Protein AF-A0A948JIE2-F1 (afdb_monomer_lite)

Foldseek 3Di:
DPPPPQDDDDVVVVVVVVVCVVCPPNDPPDDDDQDDPVSVVVVLVVVVNVVVVVVVVVVVVVVVVVVVVVVVCVVVVVVVVVVVVVVVVVVVVCVVVVHQKDADPVGIDHDDDDDDDDFDADPVGHGDPDCVVVVVVCVVVVNCVPDDDPDDDDDDPVVCVVVVDDDPPDDDDDDDDDDDDDHPPPPPPPPPPPPD

Radius of gyration: 31.6 Å; chains: 1; bounding box: 64×58×74 Å

pLDDT: mean 77.63, std 15.12, range [34.75, 97.44]

Secondary structure (DSSP, 8-state):
----PPPPPPHHHHHHHHHHHHHGGGS--PPPP--SHHHHHHHHHHHHHHHHHHHHHHHHHHHHHHHHHHHHHHHHHHHHHHHHHHHHHHHHHHHHTT-SEEEETTEEEE--PPPP----B-TTSPBP--HHHHHHHHHHTT-GGG----------HHHHHHH--PPTT---PPPPPPP----TT-----------

Structure (mmCIF, N/CA/C/O backbone):
data_AF-A0A948JIE2-F1
#
_entry.id   AF-A0A948JIE2-F1
#
loop_
_atom_site.group_PDB
_atom_site.id
_atom_site.type_symbol
_atom_site.label_atom_id
_atom_site.label_alt_id
_atom_site.label_comp_id
_atom_site.label_asym_id
_atom_site.label_entity_id
_atom_site.label_seq_id
_atom_site.pdbx_PDB_ins_code
_atom_site.Cartn_x
_atom_site.Cartn_y
_atom_site.Cartn_z
_atom_site.occupancy
_atom_site.B_iso_or_equiv
_atom_site.auth_seq_id
_atom_site.auth_comp_id
_atom_site.auth_asym_id
_atom_site.auth_atom_id
_atom_site.pdbx_PDB_model_num
ATOM 1 N N . MET A 1 1 ? 20.122 21.194 -12.616 1.00 39.09 1 MET A N 1
ATOM 2 C CA . MET A 1 1 ? 19.257 20.260 -13.360 1.00 39.09 1 MET A CA 1
ATOM 3 C C . MET A 1 1 ? 19.530 20.513 -14.826 1.00 39.09 1 MET A C 1
ATOM 5 O O . MET A 1 1 ? 18.977 21.453 -15.381 1.00 39.09 1 MET A O 1
ATOM 9 N N . GLU A 1 2 ? 20.483 19.789 -15.407 1.00 36.31 2 GLU A N 1
ATOM 10 C CA . GLU A 1 2 ? 20.668 19.826 -16.857 1.00 36.31 2 GLU A CA 1
ATOM 11 C C . GLU A 1 2 ? 19.465 19.124 -17.480 1.00 36.31 2 GLU A C 1
ATOM 13 O O . GLU A 1 2 ? 19.150 17.990 -17.127 1.00 36.31 2 GLU A O 1
ATOM 18 N N . ALA A 1 3 ? 18.733 19.836 -18.335 1.00 42.88 3 ALA A N 1
ATOM 19 C CA . ALA A 1 3 ? 17.712 19.220 -19.158 1.00 42.88 3 ALA A CA 1
ATOM 20 C C . ALA A 1 3 ? 18.432 18.260 -20.107 1.00 42.88 3 ALA A C 1
ATOM 22 O O . ALA A 1 3 ? 19.116 18.711 -21.029 1.00 42.88 3 ALA A O 1
ATOM 23 N N . THR A 1 4 ? 18.327 16.957 -19.844 1.00 52.97 4 THR A N 1
ATOM 24 C CA . THR A 1 4 ? 18.806 15.910 -20.744 1.00 52.97 4 THR A CA 1
ATOM 25 C C . THR A 1 4 ? 18.175 16.180 -22.102 1.00 52.97 4 THR A C 1
ATOM 27 O O . THR A 1 4 ? 16.948 16.144 -22.241 1.00 52.97 4 THR A O 1
ATOM 30 N N . ARG A 1 5 ? 18.995 16.583 -23.078 1.00 51.12 5 ARG A N 1
ATOM 31 C CA . ARG A 1 5 ? 18.505 16.865 -24.427 1.00 51.12 5 ARG A CA 1
ATOM 32 C C . ARG A 1 5 ? 17.867 15.577 -24.959 1.00 51.12 5 ARG A C 1
ATOM 34 O O . ARG A 1 5 ? 18.432 14.510 -24.721 1.00 51.12 5 ARG A O 1
ATOM 41 N N . PRO A 1 6 ? 16.700 15.650 -25.618 1.00 58.78 6 PRO A N 1
ATOM 42 C CA . PRO A 1 6 ? 16.112 14.469 -26.232 1.00 58.78 6 PRO A CA 1
ATOM 43 C C . PRO A 1 6 ? 17.131 13.863 -27.200 1.00 58.78 6 PRO A C 1
ATOM 45 O O . PRO A 1 6 ? 17.729 14.593 -27.994 1.00 58.78 6 PRO A O 1
ATOM 48 N N . ILE A 1 7 ? 17.359 12.553 -27.082 1.00 64.31 7 ILE A N 1
ATOM 49 C CA . ILE A 1 7 ? 18.179 11.804 -28.034 1.00 64.31 7 ILE A CA 1
ATOM 50 C C . ILE A 1 7 ? 17.451 11.914 -29.383 1.00 64.31 7 ILE A C 1
ATOM 52 O O . ILE A 1 7 ? 16.269 11.560 -29.438 1.00 64.31 7 ILE A O 1
ATOM 56 N N . PRO A 1 8 ? 18.079 12.485 -30.426 1.00 60.59 8 PRO A N 1
ATOM 57 C CA . PRO A 1 8 ? 17.441 12.629 -31.727 1.00 60.59 8 PRO A CA 1
ATOM 58 C C . PRO A 1 8 ? 17.067 11.248 -32.276 1.00 60.59 8 PRO A C 1
ATOM 60 O O . PRO A 1 8 ? 17.831 10.294 -32.146 1.00 60.59 8 PRO A O 1
ATOM 63 N N . MET A 1 9 ? 15.868 11.143 -32.840 1.00 63.28 9 MET A N 1
ATOM 64 C CA . MET A 1 9 ? 15.333 9.896 -33.378 1.00 63.28 9 MET A CA 1
ATOM 65 C C . MET A 1 9 ? 15.892 9.662 -34.787 1.00 63.28 9 MET A C 1
ATOM 67 O O . MET A 1 9 ? 15.960 10.605 -35.579 1.00 63.28 9 MET A O 1
ATOM 71 N N . ASP A 1 10 ? 16.333 8.437 -35.095 1.00 72.00 10 ASP A N 1
ATOM 72 C CA . ASP A 1 10 ? 16.665 8.071 -36.477 1.00 72.00 10 ASP A CA 1
ATOM 73 C C . ASP A 1 10 ? 15.342 8.036 -37.270 1.00 72.00 10 ASP A C 1
ATOM 75 O O . ASP A 1 10 ? 14.374 7.441 -36.794 1.00 72.00 10 ASP A O 1
ATOM 79 N N . PRO A 1 11 ? 15.252 8.649 -38.461 1.00 69.06 11 PRO A N 1
ATOM 80 C CA . PRO A 1 11 ? 14.044 8.607 -39.289 1.00 69.06 11 PRO A CA 1
ATOM 81 C C . PRO A 1 11 ? 13.546 7.183 -39.601 1.00 69.06 11 PRO A C 1
ATOM 83 O O . PRO A 1 11 ? 12.356 6.992 -39.829 1.00 69.06 11 PRO A O 1
ATOM 86 N N . ARG A 1 12 ? 14.415 6.162 -39.570 1.00 65.75 12 ARG A N 1
ATOM 87 C CA . ARG A 1 12 ? 13.984 4.756 -39.712 1.00 65.75 12 ARG A CA 1
ATOM 88 C C . ARG A 1 12 ? 13.234 4.246 -38.485 1.00 65.75 12 ARG A C 1
ATOM 90 O O . ARG A 1 12 ? 12.325 3.433 -38.615 1.00 65.75 12 ARG A O 1
ATOM 97 N N . ASP A 1 13 ? 13.605 4.732 -37.304 1.00 68.19 13 ASP A N 1
ATOM 98 C CA . ASP A 1 13 ? 12.900 4.415 -36.068 1.00 68.19 13 ASP A CA 1
ATOM 99 C C . ASP A 1 13 ? 11.533 5.112 -36.017 1.00 68.19 13 ASP A C 1
ATOM 101 O O . ASP A 1 13 ? 10.619 4.595 -35.382 1.00 68.19 13 ASP A O 1
ATOM 105 N N . GLU A 1 14 ? 11.372 6.275 -36.666 1.00 71.31 14 GLU A N 1
ATOM 106 C CA . GLU A 1 14 ? 10.080 6.976 -36.766 1.00 71.31 14 GLU A CA 1
ATOM 107 C C . GLU A 1 14 ? 9.068 6.154 -37.573 1.00 71.31 14 GLU A C 1
ATOM 109 O O . GLU A 1 14 ? 7.964 5.904 -37.091 1.00 71.31 14 GLU A O 1
ATOM 114 N N . GLU A 1 15 ? 9.469 5.646 -38.744 1.00 71.69 15 GLU A N 1
ATOM 115 C CA . GLU A 1 15 ? 8.626 4.767 -39.570 1.00 71.69 15 GLU A CA 1
ATOM 116 C C . GLU A 1 15 ? 8.268 3.457 -38.841 1.00 71.69 15 GLU A C 1
ATOM 118 O O . GLU A 1 15 ? 7.135 2.976 -38.923 1.00 71.69 15 GLU A O 1
ATOM 123 N N . LEU A 1 16 ? 9.215 2.889 -38.085 1.00 71.81 16 LEU A N 1
ATOM 124 C CA . LEU A 1 16 ? 8.975 1.712 -37.247 1.00 71.81 16 LEU A CA 1
ATOM 125 C C . LEU A 1 16 ? 8.015 2.017 -36.094 1.00 71.81 16 LEU A C 1
ATOM 127 O O . LEU A 1 16 ? 7.109 1.226 -35.843 1.00 71.81 16 LEU A O 1
ATOM 131 N N . ASN A 1 17 ? 8.166 3.154 -35.412 1.00 73.75 17 ASN A N 1
ATOM 132 C CA . ASN A 1 17 ? 7.259 3.553 -34.338 1.00 73.75 17 ASN A CA 1
ATOM 133 C C . ASN A 1 17 ? 5.824 3.721 -34.841 1.00 73.75 17 ASN A C 1
ATOM 135 O O . ASN A 1 17 ? 4.910 3.214 -34.198 1.00 73.75 17 ASN A O 1
ATOM 139 N N . GLU A 1 18 ? 5.617 4.365 -35.991 1.00 74.06 18 GLU A N 1
ATOM 140 C CA . GLU A 1 18 ? 4.285 4.483 -36.597 1.00 74.06 18 GLU A CA 1
ATOM 141 C C . GLU A 1 18 ? 3.686 3.103 -36.915 1.00 74.06 18 GLU A C 1
ATOM 143 O O . GLU A 1 18 ? 2.503 2.860 -36.661 1.00 74.06 18 GLU A O 1
ATOM 148 N N . LEU A 1 19 ? 4.511 2.165 -37.393 1.00 70.50 19 LEU A N 1
ATOM 149 C CA . LEU A 1 19 ? 4.099 0.782 -37.636 1.00 70.50 19 LEU A CA 1
ATOM 150 C C . LEU A 1 19 ? 3.690 0.065 -36.335 1.00 70.50 19 LEU A C 1
ATOM 152 O O . LEU A 1 19 ? 2.651 -0.598 -36.302 1.00 70.50 19 LEU A O 1
ATOM 156 N N . PHE A 1 20 ? 4.477 0.208 -35.263 1.00 75.50 20 PHE A N 1
ATOM 157 C CA . PHE A 1 20 ? 4.180 -0.372 -33.948 1.00 75.50 20 PHE A CA 1
ATOM 158 C C . PHE A 1 20 ? 2.941 0.256 -33.298 1.00 75.50 20 PHE A C 1
ATOM 160 O O . PHE A 1 20 ? 2.134 -0.458 -32.704 1.00 75.50 20 PHE A O 1
ATOM 167 N N . GLU A 1 21 ? 2.733 1.564 -33.450 1.00 75.56 21 GLU A N 1
ATOM 168 C CA . GLU A 1 21 ? 1.525 2.246 -32.976 1.00 75.56 21 GLU A CA 1
ATOM 169 C C . GLU A 1 21 ? 0.273 1.800 -33.743 1.00 75.56 21 GLU A C 1
ATOM 171 O O . GLU A 1 21 ? -0.788 1.613 -33.141 1.00 75.56 21 GLU A O 1
ATOM 176 N N . GLN A 1 22 ? 0.382 1.599 -35.060 1.00 74.19 22 GLN A N 1
ATOM 177 C CA . GLN A 1 22 ? -0.745 1.208 -35.905 1.00 74.19 22 GLN A CA 1
ATOM 178 C C . GLN A 1 22 ? -1.126 -0.271 -35.749 1.00 74.19 22 GLN A C 1
ATOM 180 O O . GLN A 1 22 ? -2.307 -0.610 -35.858 1.00 74.19 22 GLN A O 1
ATOM 185 N N . ALA A 1 23 ? -0.151 -1.147 -35.499 1.00 70.62 23 ALA A N 1
ATOM 186 C CA . ALA A 1 23 ? -0.365 -2.587 -35.372 1.00 70.62 23 ALA A CA 1
ATOM 187 C C . ALA A 1 23 ? -0.562 -3.073 -33.921 1.00 70.62 23 ALA A C 1
ATOM 189 O O . ALA A 1 23 ? -1.073 -4.175 -33.710 1.00 70.62 23 ALA A O 1
ATOM 190 N N . GLY A 1 24 ? -0.196 -2.271 -32.916 1.00 70.56 24 GLY A N 1
ATOM 191 C CA . GLY A 1 24 ? -0.337 -2.633 -31.504 1.00 70.56 24 GLY A CA 1
ATOM 192 C C . GLY A 1 24 ? 0.413 -3.924 -31.146 1.00 70.56 24 GLY A C 1
ATOM 193 O O . GLY A 1 24 ? 1.574 -4.099 -31.509 1.00 70.56 24 GLY A O 1
ATOM 194 N N . ASP A 1 25 ? -0.263 -4.845 -30.450 1.00 69.56 25 ASP A N 1
ATOM 195 C CA . ASP A 1 25 ? 0.318 -6.114 -29.973 1.00 69.56 25 ASP A CA 1
ATOM 196 C C . ASP A 1 25 ? 0.432 -7.204 -31.066 1.00 69.56 25 ASP A C 1
ATOM 198 O O . ASP A 1 25 ? 0.911 -8.305 -30.793 1.00 69.56 25 ASP A O 1
ATOM 202 N N . GLU A 1 26 ? -0.032 -6.948 -32.296 1.00 67.88 26 GLU A N 1
ATOM 203 C CA . GLU A 1 26 ? -0.144 -7.976 -33.346 1.00 67.88 26 GLU A CA 1
ATOM 204 C C . GLU A 1 26 ? 1.122 -8.147 -34.202 1.00 67.88 26 GLU A C 1
ATOM 206 O O . GLU A 1 26 ? 1.181 -9.055 -35.037 1.00 67.88 26 GLU A O 1
ATOM 211 N N . LEU A 1 27 ? 2.157 -7.322 -34.003 1.00 62.97 27 LEU A N 1
ATOM 212 C CA . LEU A 1 27 ? 3.414 -7.483 -34.733 1.00 62.97 27 LEU A CA 1
ATOM 213 C C . LEU A 1 27 ? 4.202 -8.689 -34.203 1.00 62.97 27 LEU A C 1
ATOM 215 O O . LEU A 1 27 ? 4.550 -8.733 -33.019 1.00 62.97 27 LEU A O 1
ATOM 219 N N . PRO A 1 28 ? 4.551 -9.665 -35.060 1.00 59.09 28 PRO A N 1
ATOM 220 C CA . PRO A 1 28 ? 5.485 -10.702 -34.667 1.00 59.09 28 PRO A CA 1
ATOM 221 C C . PRO A 1 28 ? 6.846 -10.057 -34.391 1.00 59.09 28 PRO A C 1
ATOM 223 O O . PRO A 1 28 ? 7.427 -9.418 -35.268 1.00 59.09 28 PRO A O 1
ATOM 226 N N . ILE A 1 29 ? 7.370 -10.258 -33.178 1.00 64.75 29 ILE A N 1
ATOM 227 C CA . ILE A 1 29 ? 8.749 -9.907 -32.817 1.00 64.75 29 ILE A CA 1
ATOM 228 C C . ILE A 1 29 ? 9.666 -10.906 -33.532 1.00 64.75 29 ILE A C 1
ATOM 230 O O . ILE A 1 29 ? 10.114 -11.897 -32.955 1.00 64.75 29 ILE A O 1
ATOM 234 N N . SER A 1 30 ? 9.863 -10.703 -34.831 1.00 72.94 30 SER A N 1
ATOM 235 C CA . SER A 1 30 ? 10.877 -11.422 -35.588 1.00 72.94 30 SER A CA 1
ATOM 236 C C . SER A 1 30 ? 12.199 -10.685 -35.414 1.00 72.94 30 SER A C 1
ATOM 238 O O . SER A 1 30 ? 12.223 -9.468 -35.612 1.00 72.94 30 SER A O 1
ATOM 240 N N . PRO A 1 31 ? 13.295 -11.375 -35.059 1.00 75.31 31 PRO A N 1
ATOM 241 C CA . PRO A 1 31 ? 14.608 -10.754 -35.090 1.00 75.31 31 PRO A CA 1
ATOM 242 C C . PRO A 1 31 ? 14.888 -10.237 -36.505 1.00 75.31 31 PRO A C 1
ATOM 244 O O . PRO A 1 31 ? 14.545 -10.896 -37.492 1.00 75.31 31 PRO A O 1
ATOM 247 N N . VAL A 1 32 ? 15.467 -9.042 -36.575 1.00 78.38 32 VAL A N 1
ATOM 248 C CA . VAL A 1 32 ? 16.035 -8.480 -37.800 1.00 78.38 32 VAL A CA 1
ATOM 249 C C . VAL A 1 32 ? 17.490 -8.934 -37.864 1.00 78.38 32 VAL A C 1
ATOM 251 O O . VAL A 1 32 ? 18.158 -9.005 -36.828 1.00 78.38 32 VAL A O 1
ATOM 254 N N . ASP A 1 33 ? 17.953 -9.294 -39.057 1.00 83.50 33 ASP A N 1
ATOM 255 C CA . ASP A 1 33 ? 19.360 -9.618 -39.272 1.00 83.50 33 ASP A CA 1
ATOM 256 C C . ASP A 1 33 ? 20.195 -8.345 -39.080 1.00 83.50 33 ASP A C 1
ATOM 258 O O . ASP A 1 33 ? 19.916 -7.321 -39.698 1.00 83.50 33 ASP A O 1
ATOM 262 N N . VAL A 1 34 ? 21.186 -8.415 -38.188 1.00 85.75 34 VAL A N 1
ATOM 263 C CA . VAL A 1 34 ? 22.131 -7.325 -37.918 1.00 85.75 34 VAL A CA 1
ATOM 264 C C . VAL A 1 34 ? 23.418 -7.643 -38.667 1.00 85.75 34 VAL A C 1
ATOM 266 O O . VAL A 1 34 ? 24.144 -8.571 -38.295 1.00 85.75 34 VAL A O 1
ATOM 269 N N . ASP A 1 35 ? 23.668 -6.909 -39.748 1.00 86.25 35 ASP A N 1
ATOM 270 C CA . ASP A 1 35 ? 24.690 -7.269 -40.740 1.00 86.25 35 ASP A CA 1
ATOM 271 C C . ASP A 1 35 ? 26.105 -6.789 -40.368 1.00 86.25 35 ASP A C 1
ATOM 273 O O . ASP A 1 35 ? 27.097 -7.404 -40.777 1.00 86.25 35 ASP A O 1
ATOM 277 N N . ASP A 1 36 ? 26.227 -5.701 -39.597 1.00 89.81 36 ASP A N 1
ATOM 278 C CA . ASP A 1 36 ? 27.513 -5.115 -39.213 1.00 89.81 36 ASP A CA 1
ATOM 279 C C . ASP A 1 36 ? 27.513 -4.443 -37.822 1.00 89.81 36 ASP A C 1
ATOM 281 O O . ASP A 1 36 ? 26.500 -4.354 -37.128 1.00 89.81 36 ASP A O 1
ATOM 285 N N . GLU A 1 37 ? 28.700 -4.011 -37.380 1.00 89.56 37 GLU A N 1
ATOM 286 C CA . GLU A 1 37 ? 28.906 -3.371 -36.072 1.00 89.56 37 GLU A CA 1
ATOM 287 C C . GLU A 1 37 ? 28.181 -2.021 -35.961 1.00 89.56 37 GLU A C 1
ATOM 289 O O . GLU A 1 37 ? 27.691 -1.681 -34.888 1.00 89.56 37 GLU A O 1
ATOM 294 N N . VAL A 1 38 ? 28.041 -1.283 -37.067 1.00 87.81 38 VAL A N 1
ATOM 295 C CA . VAL A 1 38 ? 27.344 0.013 -37.088 1.00 87.81 38 VAL A CA 1
ATOM 296 C C . VAL A 1 38 ? 25.843 -0.189 -36.894 1.00 87.81 38 VAL A C 1
ATOM 298 O O . VAL A 1 38 ? 25.190 0.589 -36.200 1.00 87.81 38 VAL A O 1
ATOM 301 N N . ASP A 1 39 ? 25.284 -1.236 -37.492 1.00 84.00 39 ASP A N 1
ATOM 302 C CA . ASP A 1 39 ? 23.889 -1.621 -37.321 1.00 84.00 39 ASP A CA 1
ATOM 303 C C . ASP A 1 39 ? 23.617 -2.113 -35.889 1.00 84.00 39 ASP A C 1
ATOM 305 O O . ASP A 1 39 ? 22.640 -1.711 -35.252 1.00 84.00 39 ASP A O 1
ATOM 309 N N . ALA A 1 40 ? 24.550 -2.876 -35.311 1.00 87.00 40 ALA A N 1
ATOM 310 C CA . ALA A 1 40 ? 24.486 -3.278 -33.907 1.00 87.00 40 ALA A CA 1
ATOM 311 C C . ALA A 1 40 ? 24.524 -2.075 -32.942 1.00 87.00 40 ALA A C 1
ATOM 313 O O . ALA A 1 40 ? 23.745 -2.030 -31.986 1.00 87.00 40 ALA A O 1
ATOM 314 N N . GLU A 1 41 ? 25.387 -1.083 -33.190 1.00 86.12 41 GLU A N 1
ATOM 315 C CA . GLU A 1 41 ? 25.445 0.159 -32.405 1.00 86.12 41 GLU A CA 1
ATOM 316 C C . GLU A 1 41 ? 24.124 0.936 -32.471 1.00 86.12 41 GLU A C 1
ATOM 318 O O . GLU A 1 41 ? 23.615 1.377 -31.440 1.00 86.12 41 GLU A O 1
ATOM 323 N N . ARG A 1 42 ? 23.496 1.028 -33.648 1.00 83.56 42 ARG A N 1
ATOM 324 C CA . ARG A 1 42 ? 22.179 1.675 -33.800 1.00 83.56 42 ARG A CA 1
ATOM 325 C C . ARG A 1 42 ? 21.090 0.971 -33.001 1.00 83.56 42 ARG A C 1
ATOM 327 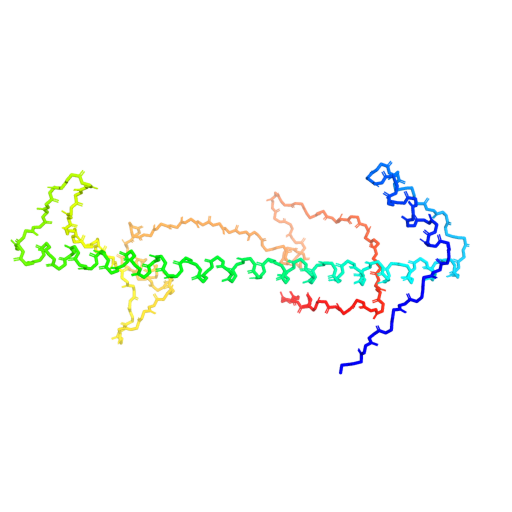O O . ARG A 1 42 ? 20.277 1.630 -32.353 1.00 83.56 42 ARG A O 1
ATOM 334 N N . HIS A 1 43 ? 21.076 -0.361 -33.004 1.00 85.88 43 HIS A N 1
ATOM 335 C CA . HIS A 1 43 ? 20.144 -1.121 -32.173 1.00 85.88 43 HIS A CA 1
ATOM 336 C C . HIS A 1 43 ? 20.367 -0.860 -30.677 1.00 85.88 43 HIS A C 1
ATOM 338 O O . HIS A 1 43 ? 19.395 -0.735 -29.932 1.00 85.88 43 HIS A O 1
ATOM 344 N N . MET A 1 44 ? 21.620 -0.712 -30.239 1.00 87.69 44 MET A N 1
ATOM 345 C CA . MET A 1 44 ? 21.951 -0.343 -28.859 1.00 87.69 44 MET A CA 1
ATOM 346 C C . MET A 1 44 ? 21.467 1.072 -28.499 1.00 87.69 44 MET A C 1
ATOM 348 O O . MET A 1 44 ? 20.868 1.251 -27.438 1.00 87.69 44 MET A O 1
ATOM 352 N N . GLU A 1 45 ? 21.643 2.058 -29.384 1.00 85.12 45 GLU A N 1
ATOM 353 C CA . GLU A 1 45 ? 21.130 3.426 -29.192 1.00 85.12 45 GLU A CA 1
ATOM 354 C C . GLU A 1 45 ? 19.593 3.459 -29.136 1.00 85.12 45 GLU A C 1
ATOM 356 O O . GLU A 1 45 ? 18.995 4.136 -28.291 1.00 85.12 45 GLU A O 1
ATOM 361 N N . SER A 1 46 ? 18.935 2.688 -30.007 1.00 85.62 46 SER A N 1
ATOM 362 C CA . SER A 1 46 ? 17.475 2.567 -30.034 1.00 85.62 46 SER A CA 1
ATOM 363 C C . SER A 1 46 ? 16.942 1.917 -28.749 1.00 85.62 46 SER A C 1
ATOM 365 O O . SER A 1 46 ? 15.984 2.421 -28.155 1.00 85.62 46 SER A O 1
ATOM 367 N N . LEU A 1 47 ? 17.612 0.874 -28.237 1.00 88.06 47 LEU A N 1
ATOM 368 C CA . LEU A 1 47 ? 17.298 0.272 -26.935 1.00 88.06 47 LEU A CA 1
ATOM 369 C C . LEU A 1 47 ? 17.450 1.270 -25.779 1.00 88.06 47 LEU A C 1
ATOM 371 O O . LEU A 1 47 ? 16.551 1.369 -24.945 1.00 88.06 47 LEU A O 1
ATOM 375 N N . GLU A 1 48 ? 18.536 2.046 -25.739 1.00 86.62 48 GLU A N 1
ATOM 376 C CA . GLU A 1 48 ? 18.753 3.061 -24.699 1.00 86.62 48 GLU A CA 1
ATOM 377 C C . GLU A 1 48 ? 17.650 4.129 -24.699 1.00 86.62 48 GLU A C 1
ATOM 379 O O . GLU A 1 48 ? 17.124 4.501 -23.642 1.00 86.62 48 GLU A O 1
ATOM 384 N N . ARG A 1 49 ? 17.230 4.583 -25.884 1.00 85.12 49 ARG A N 1
ATOM 385 C CA . ARG A 1 49 ? 16.120 5.531 -26.031 1.00 85.12 49 ARG A CA 1
ATOM 386 C C . ARG A 1 49 ? 14.795 4.937 -25.544 1.00 85.12 49 ARG A C 1
ATOM 388 O O . ARG A 1 49 ? 14.091 5.591 -24.771 1.00 85.12 49 ARG A O 1
ATOM 395 N N . LEU A 1 50 ? 14.470 3.707 -25.947 1.00 87.00 50 LEU A N 1
ATOM 396 C CA . LEU A 1 50 ? 13.245 3.020 -25.524 1.00 87.00 50 LEU A CA 1
ATOM 397 C C . LEU A 1 50 ? 13.218 2.791 -24.007 1.00 87.00 50 LEU A C 1
ATOM 399 O O . LEU A 1 50 ? 12.195 3.038 -23.366 1.00 87.00 50 LEU A O 1
ATOM 403 N N . GLU A 1 51 ? 14.337 2.390 -23.399 1.00 88.25 51 GLU A N 1
ATOM 404 C CA . GLU A 1 51 ? 14.442 2.272 -21.941 1.00 88.25 51 GLU A CA 1
ATOM 405 C C . GLU A 1 51 ? 14.234 3.613 -21.233 1.00 88.25 51 GLU A C 1
ATOM 407 O O . GLU A 1 51 ? 13.545 3.688 -20.208 1.00 88.25 51 GLU A O 1
ATOM 412 N N . HIS A 1 52 ? 14.806 4.688 -21.772 1.00 86.06 52 HIS A N 1
ATOM 413 C CA . HIS A 1 52 ? 14.629 6.029 -21.234 1.00 86.06 52 HIS A CA 1
ATOM 414 C C . HIS A 1 52 ? 13.164 6.491 -21.302 1.00 86.06 52 HIS A C 1
ATOM 416 O O . HIS A 1 52 ? 12.641 7.037 -20.322 1.00 86.06 52 HIS A O 1
ATOM 422 N N . ASP A 1 53 ? 12.465 6.233 -22.405 1.00 84.94 53 ASP A N 1
ATOM 423 C CA . ASP A 1 53 ? 11.056 6.600 -22.543 1.00 84.94 53 ASP A CA 1
ATOM 424 C C . ASP A 1 53 ? 10.134 5.716 -21.689 1.00 84.94 53 ASP A C 1
ATOM 426 O O . ASP A 1 53 ? 9.226 6.233 -21.025 1.00 84.94 53 ASP A O 1
ATOM 430 N N . LEU A 1 54 ? 10.435 4.419 -21.554 1.00 87.38 54 LEU A N 1
ATOM 431 C CA . LEU A 1 54 ? 9.783 3.549 -20.571 1.00 87.38 54 LEU A CA 1
ATOM 432 C C . LEU A 1 54 ? 9.973 4.070 -19.142 1.00 87.38 54 LEU A C 1
ATOM 434 O O . LEU A 1 54 ? 9.026 4.064 -18.351 1.00 87.38 54 LEU A O 1
ATOM 438 N N . ARG A 1 55 ? 11.167 4.563 -18.796 1.00 87.25 55 ARG A N 1
ATOM 439 C CA . ARG A 1 55 ? 11.443 5.154 -17.478 1.00 87.25 55 ARG A CA 1
ATOM 440 C C . ARG A 1 55 ? 10.610 6.411 -17.239 1.00 87.25 55 ARG A C 1
ATOM 442 O O . ARG A 1 55 ? 10.012 6.547 -16.173 1.00 87.25 55 ARG A O 1
ATOM 449 N N . LYS A 1 56 ? 10.496 7.306 -18.227 1.00 87.19 56 LYS A N 1
ATOM 450 C CA . LYS A 1 56 ? 9.597 8.473 -18.140 1.00 87.19 56 LYS A CA 1
ATOM 451 C C . LYS A 1 56 ? 8.148 8.054 -17.917 1.00 87.19 56 LYS A C 1
ATOM 453 O O . LYS A 1 56 ? 7.475 8.640 -17.067 1.00 87.19 56 LYS A O 1
ATOM 458 N N . LEU A 1 57 ? 7.675 7.040 -18.644 1.00 88.88 57 LEU A N 1
ATOM 459 C CA . LEU A 1 57 ? 6.310 6.539 -18.510 1.00 88.88 57 LEU A CA 1
ATOM 460 C C . LEU A 1 57 ? 6.063 5.941 -17.116 1.00 88.88 57 LEU A C 1
ATOM 462 O O . LEU A 1 57 ? 5.041 6.240 -16.493 1.00 88.88 57 LEU A O 1
ATOM 466 N N . ARG A 1 58 ? 7.017 5.161 -16.589 1.00 91.31 58 ARG A N 1
ATOM 467 C CA . ARG A 1 58 ? 6.983 4.630 -15.213 1.00 91.31 58 ARG A CA 1
ATOM 468 C C . ARG A 1 58 ? 6.918 5.758 -14.182 1.00 91.31 58 ARG A C 1
ATOM 470 O O . ARG A 1 58 ? 5.996 5.770 -13.370 1.00 91.31 58 ARG A O 1
ATOM 477 N N . ASN A 1 59 ? 7.791 6.758 -14.288 1.00 89.69 59 ASN A N 1
ATOM 478 C CA . ASN A 1 59 ? 7.803 7.916 -13.387 1.00 89.69 59 ASN A CA 1
ATOM 479 C C . ASN A 1 59 ? 6.481 8.702 -13.435 1.00 89.69 59 ASN A C 1
ATOM 481 O O . ASN A 1 59 ? 5.952 9.119 -12.403 1.00 89.69 59 ASN A O 1
ATOM 485 N N . HIS A 1 60 ? 5.914 8.892 -14.630 1.00 91.19 60 HIS A N 1
ATOM 486 C CA . HIS A 1 60 ? 4.619 9.552 -14.789 1.00 91.19 60 HIS A CA 1
ATOM 487 C C . HIS A 1 60 ? 3.488 8.752 -14.130 1.00 91.19 60 HIS A C 1
ATOM 489 O O . HIS A 1 60 ? 2.668 9.313 -13.398 1.00 91.19 60 HIS A O 1
ATOM 495 N N . ARG A 1 61 ? 3.463 7.431 -14.344 1.00 89.88 61 ARG A N 1
ATOM 496 C CA . ARG A 1 61 ? 2.501 6.523 -13.711 1.00 89.88 61 ARG A CA 1
ATOM 497 C C . ARG A 1 61 ? 2.600 6.581 -12.188 1.00 89.88 61 ARG A C 1
ATOM 499 O O . ARG A 1 61 ? 1.573 6.706 -11.524 1.00 89.88 61 ARG A O 1
ATOM 506 N N . GLU A 1 62 ? 3.805 6.515 -11.634 1.00 93.94 62 GLU A N 1
ATOM 507 C CA . GLU A 1 62 ? 4.032 6.605 -10.189 1.00 93.94 62 GLU A CA 1
ATOM 508 C C . GLU A 1 62 ? 3.541 7.935 -9.614 1.00 93.94 62 GLU A C 1
ATOM 510 O O . GLU A 1 62 ? 2.852 7.951 -8.592 1.00 93.94 62 GLU A O 1
ATOM 515 N N . ALA A 1 63 ? 3.803 9.049 -10.303 1.00 92.38 63 ALA A N 1
ATOM 516 C CA . ALA A 1 63 ? 3.296 10.358 -9.902 1.00 92.38 63 ALA A CA 1
ATOM 517 C C . ALA A 1 63 ? 1.756 10.411 -9.892 1.00 92.38 63 ALA A C 1
ATOM 519 O O . ALA A 1 63 ? 1.163 10.990 -8.977 1.00 92.38 63 ALA A O 1
ATOM 520 N N . MET A 1 64 ? 1.095 9.783 -10.870 1.00 93.62 64 MET A N 1
ATOM 521 C CA . MET A 1 64 ? -0.369 9.698 -10.922 1.00 93.62 64 MET A CA 1
ATOM 522 C C . MET A 1 64 ? -0.944 8.822 -9.807 1.00 93.62 64 MET A C 1
ATOM 524 O O . MET A 1 64 ? -1.920 9.221 -9.168 1.00 93.62 64 MET A O 1
ATOM 528 N N . ILE A 1 65 ? -0.322 7.673 -9.524 1.00 94.88 65 ILE A N 1
ATOM 529 C CA . ILE A 1 65 ? -0.701 6.810 -8.395 1.00 94.88 65 ILE A CA 1
ATOM 530 C C . ILE A 1 65 ? -0.583 7.592 -7.090 1.00 94.88 65 ILE A C 1
ATOM 532 O O . ILE A 1 65 ? -1.541 7.648 -6.324 1.00 94.88 65 ILE A O 1
ATOM 536 N N . ARG A 1 66 ? 0.554 8.258 -6.864 1.00 93.75 66 ARG A N 1
ATOM 537 C CA . ARG A 1 66 ? 0.776 9.070 -5.666 1.00 93.75 66 ARG A CA 1
ATOM 538 C C . ARG A 1 66 ? -0.296 10.143 -5.509 1.00 93.75 66 ARG A C 1
ATOM 540 O O . ARG A 1 66 ? -0.884 10.262 -4.443 1.00 93.75 66 ARG A O 1
ATOM 547 N N . ARG A 1 67 ? -0.620 10.864 -6.584 1.00 94.00 67 ARG A N 1
ATOM 548 C CA . ARG A 1 67 ? -1.675 11.886 -6.570 1.00 94.00 67 ARG A CA 1
ATOM 549 C C . ARG A 1 67 ? -3.046 11.311 -6.209 1.00 94.00 67 ARG A C 1
ATOM 551 O O . ARG A 1 67 ? -3.792 11.944 -5.463 1.00 94.00 67 ARG A O 1
ATOM 558 N N . ALA A 1 68 ? -3.388 10.141 -6.747 1.00 93.56 68 ALA A N 1
ATOM 559 C CA . ALA A 1 68 ? -4.645 9.466 -6.440 1.00 93.56 68 ALA A CA 1
ATOM 560 C C . ALA A 1 68 ? -4.700 9.024 -4.969 1.00 93.56 68 ALA A C 1
ATOM 562 O O . ALA A 1 68 ? -5.710 9.252 -4.300 1.00 93.56 68 ALA A O 1
ATOM 563 N N . THR A 1 69 ? -3.603 8.464 -4.453 1.00 96.06 69 THR A N 1
ATOM 564 C CA . THR A 1 69 ? -3.458 8.085 -3.042 1.00 96.06 69 THR A CA 1
ATOM 565 C C . THR A 1 69 ? -3.580 9.299 -2.123 1.00 96.06 69 THR A C 1
ATOM 567 O O . THR A 1 69 ? -4.412 9.285 -1.220 1.00 96.06 69 THR A O 1
ATOM 570 N N . ASP A 1 70 ? -2.855 10.386 -2.400 1.00 95.62 70 ASP A N 1
ATOM 571 C CA . ASP A 1 70 ? -2.890 11.619 -1.599 1.00 95.62 70 ASP A CA 1
ATOM 572 C C . ASP A 1 70 ? -4.306 12.222 -1.550 1.00 95.62 70 ASP A C 1
ATOM 574 O O . ASP A 1 70 ? -4.785 12.680 -0.504 1.00 95.62 70 ASP A O 1
ATOM 578 N N . TRP A 1 71 ? -5.011 12.212 -2.688 1.00 95.00 71 TRP A N 1
ATOM 579 C CA . TRP A 1 71 ? -6.399 12.661 -2.757 1.00 95.00 71 TRP A CA 1
ATOM 580 C C . TRP A 1 71 ? -7.314 11.780 -1.901 1.00 95.00 71 TRP A C 1
ATOM 582 O O . TRP A 1 71 ? -8.087 12.308 -1.094 1.00 95.00 71 TRP A O 1
ATOM 592 N N . TYR A 1 72 ? -7.199 10.456 -2.028 1.00 95.31 72 TYR A N 1
ATOM 593 C CA . TYR A 1 72 ? -7.974 9.503 -1.237 1.00 95.31 72 TYR A CA 1
ATOM 594 C C . TYR A 1 72 ? -7.730 9.684 0.265 1.00 95.31 72 TYR A C 1
ATOM 596 O O . TYR A 1 72 ? -8.692 9.820 1.019 1.00 95.31 72 TYR A O 1
ATOM 604 N N . GLU A 1 73 ? -6.469 9.759 0.695 1.00 95.56 73 GLU A N 1
ATOM 605 C CA . GLU A 1 73 ? -6.084 9.955 2.097 1.00 95.56 73 GLU A CA 1
ATOM 606 C C . GLU A 1 73 ? -6.623 11.269 2.669 1.00 95.56 73 GLU A C 1
ATOM 608 O O . GLU A 1 73 ? -7.113 11.323 3.799 1.00 95.56 73 GLU A O 1
ATOM 613 N N . THR A 1 74 ? -6.594 12.345 1.881 1.00 94.12 74 THR A N 1
ATOM 614 C CA . THR A 1 74 ? -7.116 13.646 2.314 1.00 94.12 74 THR A CA 1
ATOM 615 C C . THR A 1 74 ? -8.627 13.593 2.559 1.00 94.12 74 THR A C 1
ATOM 617 O O . THR A 1 74 ? -9.123 14.108 3.571 1.00 94.12 74 THR A O 1
ATOM 620 N N . GLN A 1 75 ? -9.373 12.953 1.654 1.00 92.31 75 GLN A N 1
ATOM 621 C CA . GLN A 1 75 ? -10.822 12.804 1.796 1.00 92.31 75 GLN A CA 1
ATOM 622 C C . GLN A 1 75 ? -11.178 11.837 2.932 1.00 92.31 75 GLN A C 1
ATOM 624 O O . GLN A 1 75 ? -12.029 12.152 3.774 1.00 92.31 75 GLN A O 1
ATOM 629 N N . SER A 1 76 ? -10.498 10.690 3.006 1.00 95.44 76 SER A N 1
ATOM 630 C CA . SER A 1 76 ? -10.755 9.660 4.013 1.00 95.44 76 SER A CA 1
ATOM 631 C C . SER A 1 76 ? -10.454 10.172 5.420 1.00 95.44 76 SER A C 1
ATOM 633 O O . SER A 1 76 ? -11.295 10.017 6.303 1.00 95.44 76 SER A O 1
ATOM 635 N N . ARG A 1 77 ? -9.359 10.915 5.623 1.00 95.00 77 ARG A N 1
ATOM 636 C CA . ARG A 1 77 ? -8.991 11.499 6.923 1.00 95.00 77 ARG A CA 1
ATOM 637 C C . ARG A 1 77 ? -10.096 12.372 7.512 1.00 95.00 77 ARG A C 1
ATOM 639 O O . ARG A 1 77 ? -10.356 12.329 8.716 1.00 95.00 77 ARG A O 1
ATOM 646 N N . THR A 1 78 ? -10.765 13.176 6.687 1.00 92.88 78 THR A N 1
ATOM 647 C CA . THR A 1 78 ? -11.873 14.024 7.154 1.00 92.88 78 THR A CA 1
ATOM 648 C C . THR A 1 78 ? -13.069 13.177 7.592 1.00 92.88 78 THR A C 1
ATOM 650 O O . THR A 1 78 ? -13.653 13.426 8.652 1.00 92.88 78 THR A O 1
ATOM 653 N N . LEU A 1 79 ? -13.416 12.145 6.819 1.00 95.25 79 LEU A N 1
ATOM 654 C CA . LEU A 1 79 ? -14.507 11.226 7.144 1.00 95.25 79 LEU A CA 1
ATOM 655 C C . LEU A 1 79 ? -14.198 10.386 8.390 1.00 95.25 79 LEU A C 1
ATOM 657 O O . LEU A 1 79 ? -15.056 10.247 9.261 1.00 95.25 79 LEU A O 1
ATOM 661 N N . GLU A 1 80 ? -12.970 9.895 8.529 1.00 96.81 80 GLU A N 1
ATOM 662 C CA . GLU A 1 80 ? -12.505 9.140 9.692 1.00 96.81 80 GLU A CA 1
ATOM 663 C C . GLU A 1 80 ? -12.549 9.977 10.969 1.00 96.81 80 GLU A C 1
ATOM 665 O O . GLU A 1 80 ? -13.050 9.504 11.990 1.00 96.81 80 GLU A O 1
ATOM 670 N N . ARG A 1 81 ? -12.126 11.249 10.919 1.00 94.81 81 ARG A N 1
ATOM 671 C CA . ARG A 1 81 ? -12.245 12.163 12.068 1.00 94.81 81 ARG A CA 1
ATOM 672 C C . ARG A 1 81 ? -13.698 12.376 12.479 1.00 94.81 81 ARG A C 1
ATOM 674 O O . ARG A 1 81 ? -13.998 12.356 13.671 1.00 94.81 81 ARG A O 1
ATOM 681 N N . ARG A 1 82 ? -14.613 12.543 11.517 1.00 95.94 82 ARG A N 1
ATOM 682 C CA . ARG A 1 82 ? -16.053 12.666 11.807 1.00 95.94 82 ARG A CA 1
ATOM 683 C C . ARG A 1 82 ? -16.613 11.378 12.405 1.00 95.94 82 ARG A C 1
ATOM 685 O O . ARG A 1 82 ? -17.328 11.433 13.403 1.00 95.94 82 ARG A O 1
ATOM 692 N N . LYS A 1 83 ? -16.254 10.222 11.843 1.00 96.19 83 LYS A N 1
ATOM 693 C CA . LYS A 1 83 ? -16.626 8.904 12.374 1.00 96.19 83 LYS A CA 1
ATOM 694 C C . LYS A 1 83 ? -16.145 8.735 13.816 1.00 96.19 83 LYS A C 1
ATOM 696 O O . LYS A 1 83 ? -16.930 8.320 14.664 1.00 96.19 83 LYS A O 1
ATOM 701 N N . LEU A 1 84 ? -14.895 9.100 14.102 1.00 95.81 84 LEU A N 1
ATOM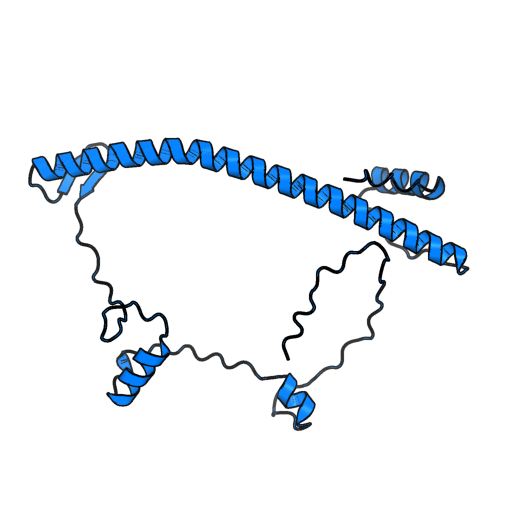 702 C CA . LEU A 1 84 ? -14.317 9.039 15.443 1.00 95.81 84 LEU A CA 1
ATOM 703 C C . LEU A 1 84 ? -15.040 9.972 16.417 1.00 95.81 84 LEU A C 1
ATOM 705 O O . LEU A 1 84 ? -15.368 9.554 17.523 1.00 95.81 84 LEU A O 1
ATOM 709 N N . TRP A 1 85 ? -15.347 11.203 16.001 1.00 97.44 85 TRP A N 1
ATOM 710 C CA . TRP A 1 85 ? -16.111 12.139 16.827 1.00 97.44 85 TRP A CA 1
ATOM 711 C C . TRP A 1 85 ? -17.480 11.567 17.216 1.00 97.44 85 TRP A C 1
ATOM 713 O O . TRP A 1 85 ? -17.837 11.572 18.396 1.00 97.44 85 TRP A O 1
ATOM 723 N N . HIS A 1 86 ? -18.224 11.004 16.257 1.00 96.81 86 HIS A N 1
ATOM 724 C CA . HIS A 1 86 ? -19.498 10.343 16.549 1.00 96.81 86 HIS A CA 1
ATOM 725 C C . HIS A 1 86 ? -19.314 9.131 17.472 1.00 96.81 86 HIS A C 1
ATOM 727 O O . HIS A 1 86 ? -20.096 8.943 18.402 1.00 96.81 86 HIS A O 1
ATOM 733 N N . PHE A 1 87 ? -18.275 8.326 17.243 1.00 94.88 87 PHE A N 1
ATOM 734 C CA . PHE A 1 87 ? -17.969 7.152 18.056 1.00 94.88 87 PHE A CA 1
ATOM 735 C C . PHE A 1 87 ? -17.683 7.512 19.522 1.00 94.88 87 PHE A C 1
ATOM 737 O O . PHE A 1 87 ? -18.328 6.970 20.420 1.00 94.88 87 PHE A O 1
ATOM 744 N N . GLU A 1 88 ? -16.775 8.457 19.777 1.00 95.25 88 GLU A N 1
ATOM 745 C CA . GLU A 1 88 ? -16.456 8.912 21.137 1.00 95.25 88 GLU A CA 1
ATOM 746 C C . GLU A 1 88 ? -17.662 9.587 21.806 1.00 95.25 88 GLU A C 1
ATOM 748 O O . GLU A 1 88 ? -17.917 9.351 22.986 1.00 95.25 88 GLU A O 1
ATOM 753 N N . SER A 1 89 ? -18.478 10.332 21.052 1.00 95.56 89 SER A N 1
ATOM 754 C CA . SER A 1 89 ? -19.725 10.914 21.575 1.00 95.56 89 SER A CA 1
ATOM 755 C C . SER A 1 89 ? -20.708 9.836 22.053 1.00 95.56 89 SER A C 1
ATOM 757 O O . SER A 1 89 ? -21.279 9.944 23.138 1.00 95.56 89 SER A O 1
ATOM 759 N N . LEU A 1 90 ? -20.884 8.760 21.276 1.00 94.94 90 LEU A N 1
ATOM 760 C CA . LEU A 1 90 ? -21.754 7.636 21.644 1.00 94.94 90 LEU A CA 1
ATOM 761 C C . LEU A 1 90 ? -21.203 6.843 22.835 1.00 94.94 90 LEU A C 1
ATOM 763 O O . LEU A 1 90 ? -21.967 6.396 23.693 1.00 94.94 90 LEU A O 1
ATOM 767 N N . LYS A 1 91 ? -19.881 6.685 22.910 1.00 93.31 91 LYS A N 1
ATOM 768 C CA . LYS A 1 91 ? -19.196 6.056 24.044 1.00 93.31 91 LYS A CA 1
ATOM 769 C C . LYS A 1 91 ? -19.383 6.869 25.325 1.00 93.31 91 LYS A C 1
ATOM 771 O O . LYS A 1 91 ? -19.733 6.293 26.354 1.00 93.31 91 LYS A O 1
ATOM 776 N N . PHE A 1 92 ? -19.222 8.191 25.255 1.00 93.56 92 PHE A N 1
ATOM 777 C CA . PHE A 1 92 ? -19.474 9.098 26.375 1.00 93.56 92 PHE A CA 1
ATOM 778 C C . PHE A 1 92 ? -20.938 9.050 26.826 1.00 93.56 92 PHE A C 1
ATOM 780 O O . PHE A 1 92 ? -21.213 8.922 28.015 1.00 93.56 92 PHE A O 1
ATOM 787 N N . TYR A 1 93 ? -21.884 9.045 25.884 1.00 94.56 93 TYR A N 1
ATOM 788 C CA . TYR A 1 93 ? -23.306 8.884 26.186 1.00 94.56 93 TYR A CA 1
ATOM 789 C C . TYR A 1 93 ? -23.613 7.565 26.915 1.00 94.56 93 TYR A C 1
ATOM 791 O O . TYR A 1 93 ? -24.303 7.561 27.934 1.00 94.56 93 TYR A O 1
ATOM 799 N N . LEU A 1 94 ? -23.070 6.441 26.433 1.00 94.00 94 LEU A N 1
ATOM 800 C CA . LEU A 1 94 ? -23.250 5.142 27.084 1.00 94.00 94 LEU A CA 1
ATOM 801 C C . LEU A 1 94 ? -22.648 5.129 28.502 1.00 94.00 94 LEU A C 1
ATOM 803 O O . LEU A 1 94 ? -23.249 4.555 29.413 1.00 94.00 94 LEU A O 1
ATOM 807 N N . HIS A 1 95 ? -21.503 5.795 28.691 1.00 91.88 95 HIS A N 1
ATOM 808 C CA . HIS A 1 95 ? -20.861 5.963 29.994 1.00 91.88 95 HIS A CA 1
ATOM 809 C C . HIS A 1 95 ? -21.713 6.796 30.964 1.00 91.88 95 HIS A C 1
ATOM 811 O O . HIS A 1 95 ? -21.928 6.354 32.090 1.00 91.88 95 HIS A O 1
ATOM 817 N N . LEU A 1 96 ? -22.267 7.933 30.524 1.00 93.88 96 LEU A N 1
ATOM 818 C CA . LEU A 1 96 ? -23.169 8.767 31.334 1.00 93.88 96 LEU A CA 1
ATOM 819 C C . LEU A 1 96 ? -24.416 8.009 31.806 1.00 93.88 96 LEU A C 1
ATOM 821 O O . LEU A 1 96 ? -24.903 8.239 32.908 1.00 93.88 96 LEU A O 1
ATOM 825 N N . LEU A 1 97 ? -24.926 7.084 30.991 1.00 93.69 97 LEU A N 1
ATOM 826 C CA . LEU A 1 97 ? -26.054 6.231 31.366 1.00 93.69 97 LEU A CA 1
ATOM 827 C C . LEU A 1 97 ? -25.684 5.111 32.353 1.00 93.69 97 LEU A C 1
ATOM 829 O O . LEU A 1 97 ? -26.580 4.412 32.826 1.00 93.69 97 LEU A O 1
ATOM 833 N N . GLY A 1 98 ? -24.393 4.869 32.606 1.00 90.12 98 GLY A N 1
ATOM 834 C CA . GLY A 1 98 ? -23.917 3.771 33.453 1.00 90.12 98 GLY A CA 1
ATOM 835 C C . GLY A 1 98 ? -24.224 2.371 32.902 1.00 90.12 98 GLY A C 1
ATOM 836 O O . GLY A 1 98 ? -24.156 1.384 33.635 1.00 90.12 98 GLY A O 1
ATOM 837 N N . LYS A 1 99 ? -24.585 2.250 31.617 1.00 89.88 99 LYS A N 1
ATOM 838 C CA . LYS A 1 99 ? -24.966 0.974 30.993 1.00 89.88 99 LYS A CA 1
ATOM 839 C C . LYS A 1 99 ? -23.782 0.351 30.262 1.00 89.88 99 LYS A C 1
ATOM 841 O O . LYS A 1 99 ? -23.014 1.031 29.597 1.00 89.88 99 LYS A O 1
ATOM 846 N N . LYS A 1 100 ? -23.672 -0.980 30.307 1.00 88.38 100 LYS A N 1
ATOM 847 C CA . LYS A 1 100 ? -22.663 -1.725 29.524 1.00 88.38 100 LYS A CA 1
ATOM 848 C C . LYS A 1 100 ? -23.079 -1.943 28.065 1.00 88.38 100 LYS A C 1
ATOM 850 O O . LYS A 1 100 ? -22.223 -2.147 27.206 1.00 88.38 100 LYS A O 1
ATOM 855 N N . SER A 1 101 ? -24.382 -1.917 27.776 1.00 91.81 101 SER A N 1
ATOM 856 C CA . SER A 1 101 ? -24.921 -2.045 26.422 1.00 91.81 101 SER A CA 1
ATOM 857 C C . SER A 1 101 ? -26.277 -1.352 26.275 1.00 91.81 101 SER A C 1
ATOM 859 O O . SER A 1 101 ? -27.043 -1.271 27.237 1.00 91.81 101 SER A O 1
ATOM 861 N N . LEU A 1 102 ? -26.566 -0.853 25.072 1.00 94.25 102 LEU A N 1
ATOM 862 C CA . LEU A 1 102 ? -27.815 -0.195 24.703 1.00 94.25 102 LEU A CA 1
ATOM 863 C C . LEU A 1 102 ? -28.154 -0.492 23.235 1.00 94.25 102 LEU A C 1
ATOM 865 O O . LEU A 1 102 ? -27.324 -0.274 22.354 1.00 94.25 102 LEU A O 1
ATOM 869 N N . LYS A 1 103 ? -29.377 -0.958 22.965 1.00 94.75 103 LYS A N 1
ATOM 870 C CA . LYS A 1 103 ? -29.884 -1.191 21.604 1.00 94.75 103 LYS A CA 1
ATOM 871 C C . LYS A 1 103 ? -30.652 0.041 21.116 1.00 94.75 103 LYS A C 1
ATOM 873 O O . LYS A 1 103 ? -31.543 0.519 21.811 1.00 94.75 103 LYS A O 1
ATOM 878 N N . LEU A 1 104 ? -30.302 0.535 19.934 1.00 94.06 104 LEU A N 1
ATOM 879 C CA . LEU A 1 104 ? -30.901 1.679 19.243 1.00 94.06 104 LEU A CA 1
ATOM 880 C C . LEU A 1 104 ? -31.433 1.228 17.872 1.00 94.06 104 LEU A C 1
ATOM 882 O O . LEU A 1 104 ? -31.102 0.142 17.400 1.00 94.06 104 LEU A O 1
ATOM 886 N N . ILE A 1 105 ? -32.220 2.077 17.204 1.00 95.56 105 ILE A N 1
ATOM 887 C CA . ILE A 1 105 ? -32.752 1.789 15.856 1.00 95.56 105 ILE A CA 1
ATOM 888 C C . ILE A 1 105 ? -31.610 1.543 14.855 1.00 95.56 105 ILE A C 1
ATOM 890 O O . ILE A 1 105 ? -31.672 0.610 14.063 1.00 95.56 105 ILE A O 1
ATOM 894 N N . GLY A 1 106 ? -30.544 2.347 14.929 1.00 90.94 106 GLY A N 1
ATOM 895 C CA . GLY A 1 106 ? -29.395 2.261 14.020 1.00 90.94 106 GLY A CA 1
ATOM 896 C C . GLY A 1 106 ? -28.315 1.244 14.408 1.00 90.94 106 GLY A C 1
ATOM 897 O O . GLY A 1 106 ? -27.315 1.147 13.705 1.00 90.94 106 GLY A O 1
ATOM 898 N N . GLY A 1 107 ? -28.455 0.515 15.523 1.00 93.31 107 GLY A N 1
ATOM 899 C CA . GLY A 1 107 ? -27.446 -0.455 15.959 1.00 93.31 107 GLY A CA 1
ATOM 900 C C . GLY A 1 107 ? -27.369 -0.651 17.471 1.00 93.31 107 GLY A C 1
ATOM 901 O O . GLY A 1 107 ? -28.242 -0.226 18.221 1.00 93.31 107 GLY A O 1
ATOM 902 N N . THR A 1 108 ? -26.312 -1.317 17.939 1.00 93.56 108 THR A N 1
ATOM 903 C CA . THR A 1 108 ? -26.106 -1.599 19.369 1.00 93.56 108 THR A CA 1
ATOM 904 C C . THR A 1 108 ? -24.812 -0.963 19.858 1.00 93.56 108 THR A C 1
ATOM 906 O O . THR A 1 108 ? -23.745 -1.224 19.310 1.00 93.56 108 THR A O 1
ATOM 909 N N . LEU A 1 109 ? -24.901 -0.168 20.924 1.00 93.19 109 LEU A N 1
ATOM 910 C CA . LEU A 1 109 ? -23.747 0.295 21.684 1.00 93.19 109 LEU A CA 1
ATOM 911 C C . LEU A 1 109 ? -23.395 -0.779 22.714 1.00 93.19 109 LEU A C 1
ATOM 913 O O . LEU A 1 109 ? -24.267 -1.255 23.448 1.00 93.19 109 LEU A O 1
ATOM 917 N N . LYS A 1 110 ? -22.132 -1.187 22.784 1.00 92.25 110 LYS A N 1
ATOM 918 C CA . LYS A 1 110 ? -21.666 -2.156 23.779 1.00 92.25 110 LYS A CA 1
ATOM 919 C C . LYS A 1 110 ? -20.209 -1.891 24.116 1.00 92.25 110 LYS A C 1
ATOM 921 O O . LYS A 1 110 ? -19.379 -1.791 23.218 1.00 92.25 110 LYS A O 1
ATOM 926 N N . VAL A 1 111 ? -19.901 -1.844 25.407 1.00 85.94 111 VAL A N 1
ATOM 927 C CA . VAL A 1 111 ? -18.520 -1.908 25.889 1.00 85.94 111 VAL A CA 1
ATOM 928 C C . VAL A 1 111 ? -18.180 -3.376 26.108 1.00 85.94 111 VAL A C 1
ATOM 930 O O . VAL A 1 111 ? -18.838 -4.065 26.888 1.00 85.94 111 VAL A O 1
ATOM 933 N N . THR A 1 112 ? -17.168 -3.861 25.397 1.00 83.81 112 THR A N 1
ATOM 934 C CA . THR A 1 112 ? -16.598 -5.196 25.611 1.00 83.81 112 THR A CA 1
ATOM 935 C C . THR A 1 112 ? -15.194 -5.000 26.161 1.00 83.81 112 THR A C 1
ATOM 937 O O . THR A 1 112 ? -14.452 -4.172 25.635 1.00 83.81 112 THR A O 1
ATOM 940 N N . ALA A 1 113 ? -14.840 -5.712 27.231 1.00 78.31 113 ALA A N 1
ATOM 941 C CA . ALA A 1 113 ? -13.464 -5.715 27.712 1.00 78.31 113 ALA A CA 1
ATOM 942 C C . ALA A 1 113 ? -12.547 -6.265 26.607 1.00 78.31 113 ALA A C 1
ATOM 944 O O . ALA A 1 113 ? -12.928 -7.204 25.901 1.00 78.31 113 ALA A O 1
ATOM 945 N N . GLY A 1 114 ? -11.372 -5.657 26.432 1.00 74.56 114 GLY A N 1
ATOM 946 C CA . GLY A 1 114 ? -10.361 -6.185 25.520 1.00 74.56 114 GLY A CA 1
ATOM 947 C C . GLY A 1 114 ? -9.997 -7.617 25.908 1.00 74.56 114 GLY A C 1
ATOM 948 O O . GLY A 1 114 ? -10.054 -7.977 27.083 1.00 74.56 114 GLY A O 1
ATOM 949 N N . ARG A 1 115 ? -9.647 -8.445 24.921 1.00 74.19 115 ARG A N 1
ATOM 950 C CA . ARG A 1 115 ? -9.041 -9.744 25.219 1.00 74.19 115 ARG A CA 1
ATOM 951 C C . ARG A 1 115 ? -7.660 -9.500 25.810 1.00 74.19 115 ARG A C 1
ATOM 953 O O . ARG A 1 115 ? -6.926 -8.650 25.311 1.00 74.19 115 ARG A O 1
ATOM 960 N N . GLU A 1 116 ? -7.327 -10.242 26.854 1.00 76.50 116 GLU A N 1
ATOM 961 C CA . GLU A 1 116 ? -5.984 -10.230 27.418 1.00 76.50 116 GLU A CA 1
ATOM 962 C C . GLU A 1 116 ? -4.997 -10.711 26.348 1.00 76.50 116 GLU A C 1
ATOM 964 O O . GLU A 1 116 ? -5.183 -11.763 25.736 1.00 76.50 116 GLU A O 1
ATOM 969 N N . SER A 1 117 ? -3.970 -9.906 26.088 1.00 74.06 117 SER A N 1
ATOM 970 C CA . SER A 1 117 ? -2.850 -10.264 25.222 1.00 74.06 117 SER A CA 1
ATOM 971 C C . SER A 1 117 ? -1.583 -10.249 26.059 1.00 74.06 117 SER A C 1
ATOM 973 O O . SER A 1 117 ? -1.311 -9.254 26.732 1.00 74.06 117 SER A O 1
ATOM 975 N N . MET A 1 118 ? -0.799 -11.320 25.999 1.00 74.88 118 MET A N 1
ATOM 976 C CA . MET A 1 118 ? 0.515 -11.347 26.632 1.00 74.88 118 MET A CA 1
ATOM 977 C C . MET A 1 118 ? 1.536 -10.690 25.706 1.00 74.88 118 MET A C 1
ATOM 979 O O . MET A 1 118 ? 1.563 -10.966 24.507 1.00 74.88 118 MET A O 1
ATOM 983 N N . LYS A 1 119 ? 2.375 -9.825 26.273 1.00 80.06 119 LYS A N 1
ATOM 984 C CA . LYS A 1 119 ? 3.574 -9.299 25.621 1.00 80.06 119 LYS A CA 1
ATOM 985 C C . LYS A 1 119 ? 4.795 -9.863 26.331 1.00 80.06 119 LYS A C 1
ATOM 987 O O . LYS A 1 119 ? 4.785 -9.980 27.554 1.00 80.06 119 LYS A O 1
ATOM 992 N N . MET A 1 120 ? 5.830 -10.192 25.570 1.00 78.94 120 MET A N 1
ATOM 993 C CA . MET A 1 120 ? 7.128 -10.536 26.140 1.00 78.94 120 MET A CA 1
ATOM 994 C C . MET A 1 120 ? 7.842 -9.240 26.513 1.00 78.94 120 MET A C 1
ATOM 996 O O . MET A 1 120 ? 7.943 -8.328 25.692 1.00 78.94 120 MET A O 1
ATOM 1000 N N . VAL A 1 121 ? 8.305 -9.156 27.754 1.00 82.31 121 VAL A N 1
ATOM 1001 C CA . VAL A 1 121 ? 9.064 -8.016 28.268 1.00 82.31 121 VAL A CA 1
ATOM 1002 C C . VAL A 1 121 ? 10.335 -8.510 28.948 1.00 82.31 121 VAL A C 1
ATOM 1004 O O . VAL A 1 121 ? 10.355 -9.627 29.469 1.00 82.31 121 VAL A O 1
ATOM 1007 N N . ASP A 1 122 ? 11.393 -7.706 28.912 1.00 78.94 122 ASP A N 1
ATOM 1008 C CA . ASP A 1 122 ? 12.619 -7.967 29.666 1.00 78.94 122 ASP A CA 1
ATOM 1009 C C . ASP A 1 122 ? 12.455 -7.610 31.160 1.00 78.94 122 ASP A C 1
ATOM 1011 O O . ASP A 1 122 ? 11.382 -7.202 31.616 1.00 78.94 122 ASP A O 1
ATOM 1015 N N . ALA A 1 123 ? 13.525 -7.779 31.945 1.00 75.19 123 ALA A N 1
ATOM 1016 C CA . ALA A 1 123 ? 13.532 -7.464 33.377 1.00 75.19 123 ALA A CA 1
ATOM 1017 C C . ALA A 1 123 ? 13.345 -5.962 33.680 1.00 75.19 123 ALA A C 1
ATOM 1019 O O . ALA A 1 123 ? 13.007 -5.599 34.806 1.00 75.19 123 ALA A O 1
ATOM 1020 N N . GLU A 1 124 ? 13.553 -5.103 32.684 1.00 79.38 124 GLU A N 1
ATOM 1021 C CA . GLU A 1 124 ? 13.445 -3.644 32.759 1.00 79.38 124 GLU A CA 1
ATOM 1022 C C . GLU A 1 124 ? 12.083 -3.146 32.234 1.00 79.38 124 GLU A C 1
ATOM 1024 O O . GLU A 1 124 ? 11.754 -1.968 32.369 1.00 79.38 124 GLU A O 1
ATOM 1029 N N . GLY A 1 125 ? 11.253 -4.053 31.704 1.00 76.50 125 GLY A N 1
ATOM 1030 C CA . GLY A 1 125 ? 9.912 -3.781 31.194 1.00 76.50 125 GLY A CA 1
ATOM 1031 C C . GLY A 1 125 ? 9.853 -3.402 29.712 1.00 76.50 125 GLY A C 1
ATOM 1032 O O . GLY A 1 125 ? 8.784 -3.004 29.240 1.00 76.50 125 GLY A O 1
ATOM 1033 N N . ASN A 1 126 ? 10.949 -3.526 28.960 1.00 80.69 126 ASN A N 1
ATOM 1034 C CA . ASN A 1 126 ? 10.972 -3.236 27.527 1.00 80.69 126 ASN A CA 1
ATOM 1035 C C . ASN A 1 126 ? 10.433 -4.416 26.712 1.00 80.69 126 ASN A C 1
ATOM 1037 O O . ASN A 1 126 ? 10.658 -5.577 27.045 1.00 80.69 126 ASN A O 1
ATOM 1041 N N . GLU A 1 127 ? 9.729 -4.123 25.616 1.00 80.56 127 GLU A N 1
ATOM 1042 C CA . GLU A 1 127 ? 9.119 -5.138 24.750 1.00 80.56 127 GLU A CA 1
ATOM 1043 C C . GLU A 1 127 ? 10.190 -5.944 23.995 1.00 80.56 127 GLU A C 1
ATOM 1045 O O . GLU A 1 127 ? 10.920 -5.412 23.157 1.00 80.56 127 GLU A O 1
ATOM 1050 N N . VAL A 1 128 ? 10.240 -7.251 24.257 1.00 79.69 128 VAL A N 1
ATOM 1051 C CA . VAL A 1 128 ? 11.130 -8.193 23.571 1.00 79.69 128 VAL A CA 1
ATOM 1052 C C . VAL A 1 128 ? 10.372 -8.796 22.398 1.00 79.69 128 VAL A C 1
ATOM 1054 O O . VAL A 1 128 ? 9.372 -9.488 22.574 1.00 79.69 128 VAL A O 1
ATOM 1057 N N . LYS A 1 129 ? 10.845 -8.535 21.178 1.00 77.88 129 LYS A N 1
ATOM 1058 C CA . LYS A 1 129 ? 10.236 -9.076 19.951 1.00 77.88 129 LYS A CA 1
ATOM 1059 C C . LYS A 1 129 ? 10.796 -10.427 19.534 1.00 77.88 129 LYS A C 1
ATOM 1061 O O . LYS A 1 129 ? 10.224 -11.054 18.651 1.00 77.88 129 LYS A O 1
ATOM 1066 N N . ASP A 1 130 ? 11.901 -10.852 20.138 1.00 79.88 130 ASP A N 1
ATOM 1067 C CA . ASP A 1 130 ? 12.551 -12.106 19.789 1.00 79.88 130 ASP A CA 1
ATOM 1068 C C . ASP A 1 130 ? 11.822 -13.299 20.439 1.00 79.88 130 ASP A C 1
ATOM 1070 O O . ASP A 1 130 ? 11.878 -13.466 21.664 1.00 79.88 130 ASP A O 1
ATOM 1074 N N . PRO A 1 131 ? 11.140 -14.152 19.652 1.00 74.38 131 PRO A N 1
ATOM 1075 C CA . PRO A 1 131 ? 10.482 -15.340 20.178 1.00 74.38 131 PRO A CA 1
ATOM 1076 C C . PRO A 1 131 ? 11.478 -16.388 20.695 1.00 74.38 131 PRO A C 1
ATOM 1078 O O . PRO A 1 131 ? 11.073 -17.267 21.458 1.00 74.38 131 PRO A O 1
ATOM 1081 N N . ALA A 1 132 ? 12.767 -16.314 20.333 1.00 80.81 132 ALA A N 1
ATOM 1082 C CA . ALA A 1 132 ? 13.772 -17.283 20.760 1.00 80.81 132 ALA A CA 1
ATOM 1083 C C . ALA A 1 132 ? 13.948 -17.307 22.284 1.00 80.81 132 ALA A C 1
ATOM 1085 O O . ALA A 1 132 ? 14.128 -18.382 22.856 1.00 80.81 132 ALA A O 1
ATOM 1086 N N . VAL A 1 133 ? 13.815 -16.158 22.954 1.00 79.06 133 VAL A N 1
ATOM 1087 C CA . VAL A 1 133 ? 13.920 -16.052 24.418 1.00 79.06 133 VAL A CA 1
ATOM 1088 C C . VAL A 1 133 ? 12.806 -16.847 25.105 1.00 79.06 133 VAL A C 1
ATOM 1090 O O . VAL A 1 133 ? 13.063 -17.628 26.024 1.00 79.06 133 VAL A O 1
ATOM 1093 N N . PHE A 1 134 ? 11.569 -16.716 24.621 1.00 79.19 134 PHE A N 1
ATOM 1094 C CA . PHE A 1 134 ? 10.430 -17.468 25.149 1.00 79.19 134 PHE A CA 1
ATOM 1095 C C . PHE A 1 134 ? 10.507 -18.953 24.803 1.00 79.19 134 PHE A C 1
ATOM 1097 O O . PHE A 1 134 ? 10.236 -19.790 25.658 1.00 79.19 134 PHE A O 1
ATOM 1104 N N . ILE A 1 135 ? 10.941 -19.295 23.587 1.00 81.88 135 ILE A N 1
ATOM 1105 C CA . ILE A 1 135 ? 11.146 -20.688 23.173 1.00 81.88 135 ILE A CA 1
ATOM 1106 C C . ILE A 1 135 ? 12.232 -21.351 24.033 1.00 81.88 135 ILE A C 1
ATOM 1108 O O . ILE A 1 135 ? 12.061 -22.490 24.463 1.00 81.88 135 ILE A O 1
ATOM 1112 N N . ALA A 1 136 ? 13.331 -20.650 24.324 1.00 82.44 136 ALA A N 1
ATOM 1113 C CA . ALA A 1 136 ? 14.399 -21.145 25.188 1.00 82.44 136 ALA A CA 1
ATOM 1114 C C . ALA A 1 136 ? 13.912 -21.352 26.630 1.00 82.44 136 ALA A C 1
ATOM 1116 O O . ALA A 1 136 ? 14.162 -22.409 27.210 1.00 82.44 136 ALA A O 1
ATOM 1117 N N . TRP A 1 137 ? 13.161 -20.394 27.188 1.00 82.31 137 TRP A N 1
ATOM 1118 C CA . TRP A 1 137 ? 12.534 -20.538 28.505 1.00 82.31 137 TRP A CA 1
ATOM 1119 C C . TRP A 1 137 ? 11.542 -21.706 28.545 1.00 82.31 137 TRP A C 1
ATOM 1121 O O . TRP A 1 137 ? 11.587 -22.519 29.469 1.00 82.31 137 TRP A O 1
ATOM 1131 N N . ALA A 1 138 ? 10.671 -21.824 27.543 1.00 83.19 138 ALA A N 1
ATOM 1132 C CA . ALA A 1 138 ? 9.667 -22.878 27.471 1.00 83.19 138 ALA A CA 1
ATOM 1133 C C . ALA A 1 138 ? 10.330 -24.260 27.385 1.00 83.19 138 ALA A C 1
ATOM 1135 O O . ALA A 1 138 ? 9.965 -25.156 28.145 1.00 83.19 138 ALA A O 1
ATOM 1136 N N . LYS A 1 139 ? 11.389 -24.409 26.578 1.00 84.06 139 LYS A N 1
ATOM 1137 C CA . LYS A 1 139 ? 12.206 -25.633 26.527 1.00 84.06 139 LYS A CA 1
ATOM 1138 C C . LYS A 1 139 ? 12.904 -25.929 27.858 1.00 84.06 139 LYS A C 1
ATOM 1140 O O . LYS A 1 139 ? 12.858 -27.062 28.331 1.00 84.06 139 LYS A O 1
ATOM 1145 N N . ALA A 1 140 ? 13.501 -24.922 28.503 1.00 86.31 140 ALA A N 1
ATOM 1146 C CA . ALA A 1 140 ? 14.157 -25.084 29.804 1.00 86.31 140 ALA A CA 1
ATOM 1147 C C . ALA A 1 140 ? 13.179 -25.529 30.909 1.00 86.31 140 ALA A C 1
ATOM 1149 O O . ALA A 1 140 ? 13.551 -26.292 31.799 1.00 86.31 140 ALA A O 1
ATOM 1150 N N . ASN A 1 141 ? 11.915 -25.103 30.822 1.00 86.94 141 ASN A N 1
ATOM 1151 C CA . ASN A 1 141 ? 10.853 -25.432 31.776 1.00 86.94 141 ASN A CA 1
ATOM 1152 C C . ASN A 1 141 ? 9.954 -26.599 31.328 1.00 86.94 141 ASN A C 1
ATOM 1154 O O . ASN A 1 141 ? 8.959 -26.880 31.995 1.00 86.94 141 ASN A O 1
ATOM 1158 N N . LYS A 1 142 ? 10.299 -27.294 30.233 1.00 82.31 142 LYS A N 1
ATOM 1159 C CA . LYS A 1 142 ? 9.536 -28.427 29.673 1.00 82.31 142 LYS A CA 1
ATOM 1160 C C . LYS A 1 142 ? 8.069 -28.079 29.362 1.00 82.31 142 LYS A C 1
ATOM 1162 O O . LYS A 1 142 ? 7.160 -28.856 29.643 1.00 82.31 142 LYS A O 1
ATOM 1167 N N . ARG A 1 143 ? 7.847 -26.885 28.810 1.00 80.75 143 ARG A N 1
ATOM 1168 C CA . ARG A 1 143 ? 6.546 -26.327 28.407 1.00 80.75 143 ARG A CA 1
ATOM 1169 C C . ARG A 1 143 ? 6.384 -26.329 26.888 1.00 80.75 143 ARG A C 1
ATOM 1171 O O . ARG A 1 143 ? 6.186 -25.288 26.262 1.00 80.75 143 ARG A O 1
ATOM 1178 N N . ASP A 1 144 ? 6.496 -27.510 26.291 1.00 75.62 144 ASP A N 1
ATOM 1179 C CA . ASP A 1 144 ? 6.359 -27.680 24.839 1.00 75.62 144 ASP A CA 1
ATOM 1180 C C . ASP A 1 144 ? 4.923 -27.403 24.351 1.00 75.62 144 ASP A C 1
ATOM 1182 O O . ASP A 1 144 ? 4.710 -27.092 23.183 1.00 75.62 144 ASP A O 1
ATOM 1186 N N . ASP A 1 145 ? 3.942 -27.419 25.260 1.00 77.38 145 ASP A N 1
ATOM 1187 C CA . ASP A 1 145 ? 2.544 -27.034 25.033 1.00 77.38 145 ASP A CA 1
ATOM 1188 C C . ASP A 1 145 ? 2.360 -25.555 24.654 1.00 77.38 145 ASP A C 1
ATOM 1190 O O . ASP A 1 145 ? 1.330 -25.183 24.089 1.00 77.38 145 ASP A O 1
ATOM 1194 N N . LEU A 1 146 ? 3.356 -24.711 24.935 1.00 75.75 146 LEU A N 1
ATOM 1195 C CA . LEU A 1 146 ? 3.329 -23.277 24.642 1.00 75.75 146 LEU A CA 1
ATOM 1196 C C . LEU A 1 146 ? 4.028 -22.909 23.324 1.00 75.75 146 LEU A C 1
ATOM 1198 O O . LEU A 1 146 ? 4.032 -21.737 22.945 1.00 75.75 146 LEU A O 1
ATOM 1202 N N . ILE A 1 147 ? 4.616 -23.879 22.617 1.00 72.19 147 ILE A N 1
ATOM 1203 C CA . ILE A 1 147 ? 5.380 -23.644 21.390 1.00 72.19 147 ILE A CA 1
ATOM 1204 C C . ILE A 1 147 ? 4.640 -24.256 20.193 1.00 72.19 147 ILE A C 1
ATOM 1206 O O . ILE A 1 147 ? 4.523 -25.468 20.066 1.00 72.19 147 ILE A O 1
ATOM 1210 N N . CYS A 1 148 ? 4.200 -23.418 19.252 1.00 60.53 148 CYS A N 1
ATOM 1211 C CA . CYS A 1 148 ? 3.746 -23.866 17.933 1.00 60.53 148 CYS A CA 1
ATOM 1212 C C . CYS A 1 148 ? 4.876 -23.669 16.914 1.00 60.53 148 CYS A C 1
ATOM 1214 O O . CYS A 1 148 ? 4.987 -22.603 16.310 1.00 60.53 148 CYS A O 1
ATOM 1216 N N . THR A 1 149 ? 5.740 -24.669 16.719 1.00 60.34 149 THR A N 1
ATOM 1217 C CA . THR A 1 149 ? 6.786 -24.601 15.689 1.00 60.34 149 THR A CA 1
ATOM 1218 C C . THR A 1 14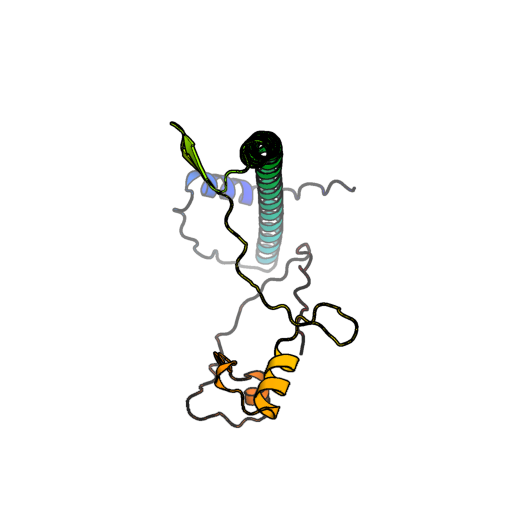9 ? 6.253 -25.073 14.338 1.00 60.34 149 THR A C 1
ATOM 1220 O O . THR A 1 149 ? 5.998 -26.255 14.121 1.00 60.34 149 THR A O 1
ATOM 1223 N N . LYS A 1 150 ? 6.138 -24.152 13.378 1.00 52.75 150 LYS A N 1
ATOM 1224 C CA . LYS A 1 150 ? 6.111 -24.504 11.955 1.00 52.75 150 LYS A CA 1
ATOM 1225 C C . LYS A 1 150 ? 7.562 -24.459 11.474 1.00 52.75 150 LYS A C 1
ATOM 1227 O O . LYS A 1 150 ? 8.089 -23.380 11.233 1.00 52.75 150 LYS A O 1
ATOM 1232 N N . ILE A 1 151 ? 8.235 -25.608 11.449 1.00 51.69 151 ILE A N 1
ATOM 1233 C CA . ILE A 1 151 ? 9.627 -25.702 10.990 1.00 51.69 151 ILE A CA 1
ATOM 1234 C C . ILE A 1 151 ? 9.598 -25.826 9.466 1.00 51.69 151 ILE A C 1
ATOM 1236 O O . ILE A 1 151 ? 9.081 -26.808 8.938 1.00 51.69 151 ILE A O 1
ATOM 1240 N N . VAL A 1 152 ? 10.114 -24.817 8.769 1.00 48.12 152 VAL A N 1
ATOM 1241 C CA . VAL A 1 152 ? 10.444 -24.885 7.342 1.00 48.12 152 VAL A CA 1
ATOM 1242 C C . VAL A 1 152 ? 11.940 -24.614 7.264 1.00 48.12 152 VAL A C 1
ATOM 1244 O O . VAL A 1 152 ? 12.362 -23.466 7.340 1.00 48.12 152 VAL A O 1
ATOM 1247 N N . GLU A 1 153 ? 12.744 -25.672 7.221 1.00 58.34 153 GLU A N 1
ATOM 1248 C CA . GLU A 1 153 ? 14.179 -25.556 6.958 1.00 58.34 153 GLU A CA 1
ATOM 1249 C C . GLU A 1 153 ? 14.391 -25.739 5.456 1.00 58.34 153 GLU A C 1
ATOM 1251 O O . GLU A 1 153 ? 14.208 -26.832 4.916 1.00 58.34 153 GLU A O 1
ATOM 1256 N N . GLU A 1 154 ? 14.709 -24.646 4.766 1.00 58.47 154 GLU A N 1
ATOM 1257 C CA . GLU A 1 154 ? 15.101 -24.685 3.360 1.00 58.47 154 GLU A CA 1
ATOM 1258 C C . GLU A 1 154 ? 16.587 -25.071 3.236 1.00 58.47 154 GLU A C 1
ATOM 1260 O O . GLU A 1 154 ? 17.410 -24.645 4.051 1.00 58.47 154 GLU A O 1
ATOM 1265 N N . PRO A 1 155 ? 16.961 -25.888 2.237 1.00 62.09 155 PRO A N 1
ATOM 1266 C CA . PRO A 1 155 ? 18.340 -26.332 2.066 1.00 62.09 155 PRO A CA 1
ATOM 1267 C C . PRO A 1 155 ? 19.258 -25.211 1.553 1.00 62.09 155 PRO A C 1
ATOM 1269 O O . PRO A 1 155 ? 18.947 -24.531 0.574 1.00 62.09 155 PRO A O 1
ATOM 1272 N N . ASP A 1 156 ? 20.447 -25.082 2.150 1.00 67.69 156 ASP A N 1
ATOM 1273 C CA . ASP A 1 156 ? 21.477 -24.130 1.715 1.00 67.69 156 ASP A CA 1
ATOM 1274 C C . ASP A 1 156 ? 22.214 -24.621 0.452 1.00 67.69 156 ASP A C 1
ATOM 1276 O O . ASP A 1 156 ? 23.121 -25.461 0.481 1.00 67.69 156 ASP A O 1
ATOM 1280 N N . ILE A 1 157 ? 21.832 -24.048 -0.688 1.00 66.50 157 ILE A N 1
ATOM 1281 C CA . ILE A 1 157 ? 22.386 -24.358 -2.011 1.00 66.50 157 ILE A CA 1
ATOM 1282 C C . ILE A 1 157 ? 23.869 -23.948 -2.125 1.00 66.50 157 ILE A C 1
ATOM 1284 O O . ILE A 1 157 ? 24.621 -24.590 -2.867 1.00 66.50 157 ILE A O 1
ATOM 1288 N N . LYS A 1 158 ? 24.327 -22.910 -1.406 1.00 67.94 158 LYS A N 1
ATOM 1289 C CA . LYS A 1 158 ? 25.725 -22.440 -1.472 1.00 67.94 158 LYS A CA 1
ATOM 1290 C C . LYS A 1 158 ? 26.658 -23.440 -0.787 1.00 67.94 158 LYS A C 1
ATOM 1292 O O . LYS A 1 158 ? 27.700 -23.790 -1.351 1.00 67.94 158 LYS A O 1
ATOM 1297 N N . ALA A 1 159 ? 26.248 -23.978 0.362 1.00 67.81 159 ALA A N 1
ATOM 1298 C CA . ALA A 1 159 ? 26.983 -25.026 1.069 1.00 67.81 159 ALA A CA 1
ATOM 1299 C C . ALA A 1 159 ? 27.116 -26.319 0.240 1.00 67.81 159 ALA A C 1
ATOM 1301 O O . ALA A 1 159 ? 28.188 -26.926 0.213 1.00 67.81 159 ALA A O 1
ATOM 1302 N N . ILE A 1 160 ? 26.066 -26.710 -0.493 1.00 65.62 160 ILE A N 1
ATOM 1303 C CA . ILE A 1 160 ? 26.066 -27.901 -1.364 1.00 65.62 160 ILE A CA 1
ATOM 1304 C C . ILE A 1 160 ? 27.023 -27.726 -2.555 1.00 65.62 160 ILE A C 1
ATOM 1306 O O . ILE A 1 160 ? 27.779 -28.639 -2.887 1.00 65.62 160 ILE A O 1
ATOM 1310 N N . LYS A 1 161 ? 27.050 -26.538 -3.177 1.00 67.88 161 LYS A N 1
ATOM 1311 C CA . LYS A 1 161 ? 27.980 -26.240 -4.282 1.00 67.88 161 LYS A CA 1
ATOM 1312 C C . LYS A 1 161 ? 29.448 -26.262 -3.842 1.00 67.88 161 LYS A C 1
ATOM 1314 O O . LYS A 1 161 ? 30.296 -26.708 -4.607 1.00 67.88 161 LYS A O 1
ATOM 1319 N N . LYS A 1 162 ? 29.747 -25.794 -2.624 1.00 73.38 162 LYS A N 1
ATOM 1320 C CA . LYS A 1 162 ? 31.116 -25.729 -2.082 1.00 73.38 162 LYS A C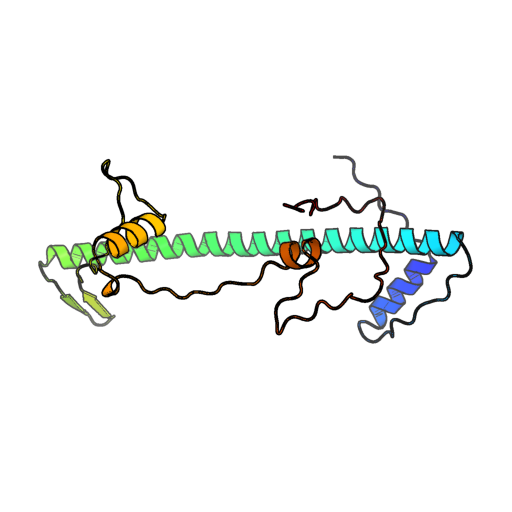A 1
ATOM 1321 C C . LYS A 1 162 ? 31.625 -27.080 -1.574 1.00 73.38 162 LYS A C 1
ATOM 1323 O O . LYS A 1 162 ? 32.810 -27.365 -1.708 1.00 73.38 162 LYS A O 1
ATOM 1328 N N . SER A 1 163 ? 30.753 -27.895 -0.977 1.00 70.44 163 SER A N 1
ATOM 1329 C CA . SER A 1 163 ? 31.126 -29.206 -0.428 1.00 70.44 163 SER A CA 1
ATOM 1330 C C . SER A 1 163 ? 31.249 -30.296 -1.495 1.00 70.44 163 SER A C 1
ATOM 1332 O O . SER A 1 163 ? 31.941 -31.284 -1.270 1.00 70.44 163 SER A O 1
ATOM 1334 N N . GLY A 1 164 ? 30.579 -30.143 -2.644 1.00 61.66 164 GLY A N 1
ATOM 1335 C CA . GLY A 1 164 ? 30.565 -31.138 -3.723 1.00 61.66 164 GLY A CA 1
ATOM 1336 C C . GLY A 1 164 ? 29.806 -32.426 -3.381 1.00 61.66 164 GLY A C 1
ATOM 1337 O O . GLY A 1 164 ? 29.697 -33.318 -4.221 1.00 61.66 164 GLY A O 1
ATOM 1338 N N . ILE A 1 165 ? 29.254 -32.528 -2.168 1.00 70.44 165 ILE A N 1
ATOM 1339 C CA . ILE A 1 165 ? 28.469 -33.668 -1.699 1.00 70.44 165 ILE A CA 1
ATOM 1340 C C . ILE A 1 165 ? 26.994 -33.312 -1.888 1.00 70.44 165 ILE A C 1
ATOM 1342 O O . ILE A 1 165 ? 26.456 -32.451 -1.194 1.00 70.44 165 ILE A O 1
ATOM 1346 N N . MET A 1 166 ? 26.335 -33.967 -2.846 1.00 64.75 166 MET A N 1
ATOM 1347 C CA . MET A 1 166 ? 24.907 -33.774 -3.106 1.00 64.75 166 MET A CA 1
ATOM 1348 C C . MET A 1 166 ? 24.065 -34.550 -2.080 1.00 64.75 166 MET A C 1
ATOM 1350 O O . MET A 1 166 ? 24.218 -35.771 -1.982 1.00 64.75 166 MET A O 1
ATOM 1354 N N . PRO A 1 167 ? 23.159 -33.892 -1.330 1.00 70.38 167 PRO A N 1
ATOM 1355 C CA . PRO A 1 167 ? 22.220 -34.590 -0.460 1.00 70.38 167 PRO A CA 1
ATOM 1356 C C . PRO A 1 167 ? 21.263 -35.481 -1.271 1.00 70.38 167 PRO A C 1
ATOM 135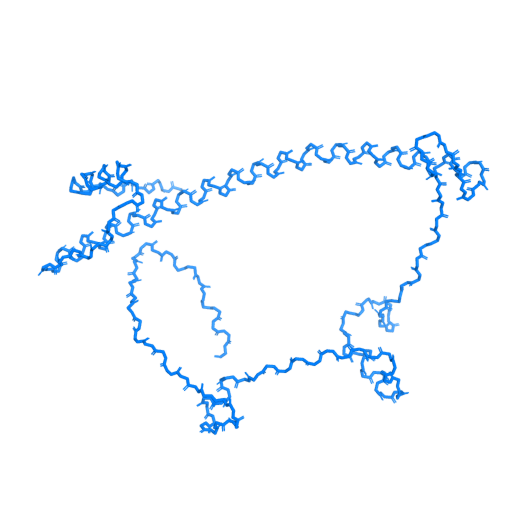8 O O . PRO A 1 167 ? 20.883 -35.118 -2.392 1.00 70.38 167 PRO A O 1
ATOM 1361 N N . PRO A 1 168 ? 20.830 -36.631 -0.725 1.00 66.88 168 PRO A N 1
ATOM 1362 C CA . PRO A 1 168 ? 19.879 -37.505 -1.402 1.00 66.88 168 PRO A CA 1
ATOM 1363 C C . PRO A 1 168 ? 18.569 -36.756 -1.695 1.00 66.88 168 PRO A C 1
ATOM 1365 O O . PRO A 1 168 ? 17.956 -36.188 -0.796 1.00 66.88 168 PRO A O 1
ATOM 1368 N N . GLY A 1 169 ? 18.146 -36.758 -2.964 1.00 65.00 169 GLY A N 1
ATOM 1369 C CA . GLY A 1 169 ? 16.913 -36.105 -3.426 1.00 65.00 169 GLY A CA 1
ATOM 1370 C C . GLY A 1 169 ? 17.078 -34.713 -4.054 1.00 65.00 169 GLY A C 1
ATOM 1371 O O . GLY A 1 169 ? 16.085 -34.166 -4.526 1.00 65.00 169 GLY A O 1
ATOM 1372 N N . ILE A 1 170 ? 18.293 -34.148 -4.122 1.00 64.00 170 ILE A N 1
ATOM 1373 C CA . ILE A 1 170 ? 18.545 -32.813 -4.701 1.00 64.00 170 ILE A CA 1
ATOM 1374 C C . ILE A 1 170 ? 19.405 -32.926 -5.968 1.00 64.00 170 ILE A C 1
ATOM 1376 O O . ILE A 1 170 ? 20.517 -33.450 -5.932 1.00 64.00 170 ILE A O 1
ATOM 1380 N N . LYS A 1 171 ? 18.916 -32.390 -7.096 1.00 67.44 171 LYS A N 1
ATOM 1381 C CA . LYS A 1 171 ? 19.670 -32.271 -8.355 1.00 67.44 171 LYS A CA 1
ATOM 1382 C C . LYS A 1 171 ? 19.940 -30.798 -8.654 1.00 67.44 171 LYS A C 1
ATOM 1384 O O . LYS A 1 171 ? 19.011 -30.035 -8.895 1.00 67.44 171 LYS A O 1
ATOM 1389 N N . VAL A 1 172 ? 21.212 -30.408 -8.667 1.00 63.94 172 VAL A N 1
ATOM 1390 C CA . VAL A 1 172 ? 21.631 -29.080 -9.136 1.00 63.94 172 VAL A CA 1
ATOM 1391 C C . VAL A 1 172 ? 21.646 -29.119 -10.662 1.00 63.94 172 VAL A C 1
ATOM 1393 O O . VAL A 1 172 ? 22.422 -29.865 -11.255 1.00 63.94 172 VAL A O 1
ATOM 1396 N N . VAL A 1 173 ? 20.753 -28.361 -11.293 1.00 70.31 173 VAL A N 1
ATOM 1397 C CA . VAL A 1 173 ? 20.696 -28.214 -12.752 1.00 70.31 173 VAL A CA 1
ATOM 1398 C C . VAL A 1 173 ? 21.403 -26.917 -13.121 1.00 70.31 173 VAL A C 1
ATOM 1400 O O . VAL A 1 1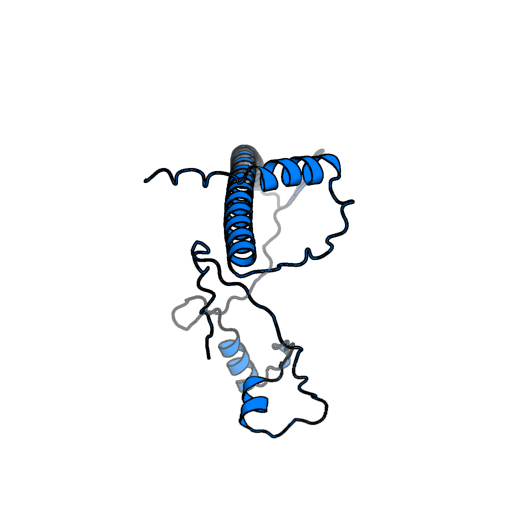73 ? 21.054 -25.851 -12.614 1.00 70.31 173 VAL A O 1
ATOM 1403 N N . THR A 1 174 ? 22.413 -27.004 -13.981 1.00 68.00 174 THR A N 1
ATOM 1404 C CA . THR A 1 174 ? 23.039 -25.823 -14.581 1.00 68.00 174 THR A CA 1
ATOM 1405 C C . THR A 1 174 ? 22.085 -25.278 -15.641 1.00 68.00 174 THR A C 1
ATOM 1407 O O . THR A 1 174 ? 21.694 -26.018 -16.541 1.00 68.00 174 THR A O 1
ATOM 1410 N N . GLY A 1 175 ? 21.654 -24.024 -15.490 1.00 67.50 175 GLY A N 1
ATOM 1411 C CA . GLY A 1 175 ? 20.772 -23.368 -16.457 1.00 67.50 175 GLY A CA 1
ATOM 1412 C C . GLY A 1 175 ? 21.472 -23.077 -17.785 1.00 67.50 175 GLY A C 1
ATOM 1413 O O . GLY A 1 175 ? 22.698 -23.139 -17.876 1.00 67.50 175 GLY A O 1
ATOM 1414 N N . GLU A 1 176 ? 20.681 -22.751 -18.803 1.00 69.00 176 GLU A N 1
ATOM 1415 C CA . GLU A 1 176 ? 21.171 -22.360 -20.126 1.00 69.00 176 GLU A CA 1
ATOM 1416 C C . GLU A 1 176 ? 21.970 -21.047 -20.080 1.00 69.00 176 GLU A C 1
ATOM 1418 O O . GLU A 1 176 ? 21.770 -20.198 -19.201 1.00 69.00 176 GLU A O 1
ATOM 1423 N N . SER A 1 177 ? 22.891 -20.892 -21.036 1.00 66.00 177 SER A N 1
ATOM 1424 C CA . SER A 1 177 ? 23.685 -19.676 -21.219 1.00 66.00 177 SER A CA 1
ATOM 1425 C C . SER A 1 177 ? 22.770 -18.474 -21.456 1.00 66.00 177 SER A C 1
ATOM 1427 O O . SER A 1 177 ? 21.905 -18.511 -22.327 1.00 66.00 177 SER A O 1
ATOM 1429 N N . LYS A 1 178 ? 22.971 -17.397 -20.691 1.00 81.12 178 LYS A N 1
ATOM 1430 C CA . LYS A 1 178 ? 22.175 -16.168 -20.795 1.00 81.12 178 LYS A CA 1
ATOM 1431 C C . LYS A 1 178 ? 22.897 -15.136 -21.657 1.00 81.12 178 LYS A C 1
ATOM 1433 O O . LYS A 1 178 ? 24.076 -14.876 -21.437 1.00 81.12 178 LYS A O 1
ATOM 1438 N N . PHE A 1 179 ? 22.174 -14.535 -22.596 1.00 81.81 179 PHE A N 1
ATOM 1439 C CA . PHE A 1 179 ? 22.592 -13.326 -23.302 1.00 81.81 179 PHE A CA 1
ATOM 1440 C C . PHE A 1 179 ? 22.248 -12.096 -22.448 1.00 81.81 179 PHE A C 1
ATOM 1442 O O . PHE A 1 179 ? 21.181 -12.055 -21.834 1.00 81.81 179 PHE A O 1
ATOM 1449 N N . SER A 1 180 ? 23.151 -11.119 -22.371 1.00 84.12 180 SER A N 1
ATOM 1450 C CA . SER A 1 180 ? 22.967 -9.901 -21.574 1.00 84.12 180 SER A CA 1
ATOM 1451 C C . SER A 1 180 ? 23.470 -8.682 -22.331 1.00 84.12 180 SER A C 1
ATOM 1453 O O . SER A 1 180 ? 24.600 -8.700 -22.820 1.00 84.12 180 SER A O 1
ATOM 1455 N N . ILE A 1 181 ? 22.672 -7.620 -22.344 1.00 85.06 181 ILE A N 1
ATOM 1456 C CA . ILE A 1 181 ? 23.045 -6.304 -22.861 1.00 85.06 181 ILE A CA 1
ATOM 1457 C C . ILE A 1 181 ? 23.206 -5.361 -21.666 1.00 85.06 181 ILE A C 1
ATOM 1459 O O . ILE A 1 181 ? 22.379 -5.373 -20.757 1.00 85.06 181 ILE A O 1
ATOM 1463 N N . LYS A 1 182 ? 24.279 -4.565 -21.660 1.00 85.25 182 LYS A N 1
ATOM 1464 C CA . LYS A 1 182 ? 24.494 -3.478 -20.698 1.00 85.25 182 LYS A CA 1
ATOM 1465 C C . LYS A 1 182 ? 24.520 -2.163 -21.466 1.00 85.25 182 LYS A C 1
ATOM 1467 O O . LYS A 1 182 ? 25.353 -2.012 -22.355 1.00 85.25 182 LYS A O 1
ATOM 1472 N N . LEU A 1 183 ? 23.616 -1.246 -21.139 1.00 82.19 183 LEU A N 1
ATOM 1473 C CA . LEU A 1 183 ? 23.503 0.054 -21.800 1.00 82.19 183 LEU A CA 1
ATOM 1474 C C . LEU A 1 183 ? 24.226 1.120 -20.968 1.00 82.19 183 LEU A C 1
ATOM 1476 O O . LEU A 1 183 ? 24.221 1.075 -19.741 1.00 82.19 183 LEU A O 1
ATOM 1480 N N . SER A 1 184 ? 24.866 2.089 -21.616 1.00 72.69 184 SER A N 1
ATOM 1481 C CA . SER A 1 184 ? 25.671 3.119 -20.940 1.00 72.69 184 SER A CA 1
ATOM 1482 C C . SER A 1 184 ? 24.862 4.049 -20.026 1.00 72.69 184 SER A C 1
ATOM 1484 O O . SER A 1 184 ? 25.399 4.545 -19.037 1.00 72.69 184 SER A O 1
ATOM 1486 N N . GLY A 1 185 ? 23.584 4.285 -20.336 1.00 60.94 185 GLY A N 1
ATOM 1487 C CA . GLY A 1 185 ? 22.662 5.127 -19.566 1.00 60.94 185 GLY A CA 1
ATOM 1488 C C . GLY A 1 185 ? 21.722 4.371 -18.620 1.00 60.94 185 GLY A C 1
ATOM 1489 O O . GLY A 1 185 ? 20.911 4.994 -17.914 1.00 60.94 185 GLY A O 1
ATOM 1490 N N . SER A 1 186 ? 21.810 3.037 -18.552 1.00 55.50 186 SER A N 1
ATOM 1491 C CA . SER A 1 186 ? 21.198 2.301 -17.450 1.00 55.50 186 SER A CA 1
ATOM 1492 C C . SER A 1 186 ? 22.040 2.578 -16.207 1.00 55.50 186 SER A C 1
ATOM 1494 O O . SER A 1 186 ? 23.048 1.916 -15.981 1.00 55.50 186 SER A O 1
ATOM 1496 N N . LEU A 1 187 ? 21.663 3.600 -15.423 1.00 49.38 187 LEU A N 1
ATOM 1497 C CA . LEU A 1 187 ? 22.043 3.632 -14.013 1.00 49.38 187 LEU A CA 1
ATOM 1498 C C . LEU A 1 187 ? 21.659 2.264 -13.461 1.00 49.38 187 LEU A C 1
ATOM 1500 O O . LEU A 1 187 ? 20.475 1.928 -13.443 1.00 49.38 187 LEU A O 1
ATOM 1504 N N . GLU A 1 188 ? 22.675 1.487 -13.114 1.00 48.03 188 GLU A N 1
ATOM 1505 C CA . GLU A 1 188 ? 22.542 0.271 -12.342 1.00 48.03 188 GLU A CA 1
ATOM 1506 C C . GLU A 1 188 ? 21.671 0.634 -11.130 1.00 48.03 188 GLU A C 1
ATOM 1508 O O . GLU A 1 188 ? 22.054 1.451 -10.293 1.00 48.03 188 GLU A O 1
ATOM 1513 N N . ASP A 1 189 ? 20.449 0.098 -11.069 1.00 46.69 189 ASP A N 1
ATOM 1514 C CA . ASP A 1 189 ? 19.860 -0.152 -9.765 1.00 46.69 189 ASP A CA 1
ATOM 1515 C C . ASP A 1 189 ? 20.833 -1.150 -9.136 1.00 46.69 189 ASP A C 1
ATOM 1517 O O . ASP A 1 189 ? 20.910 -2.293 -9.589 1.00 46.69 189 ASP A O 1
ATOM 1521 N N . ASP A 1 190 ? 21.662 -0.656 -8.212 1.00 43.75 190 ASP A N 1
ATOM 1522 C CA . ASP A 1 190 ? 22.626 -1.406 -7.410 1.00 43.75 190 ASP A CA 1
ATOM 1523 C C . ASP A 1 190 ? 21.917 -2.578 -6.702 1.00 43.75 190 ASP A C 1
ATOM 1525 O O . ASP A 1 190 ? 21.593 -2.531 -5.515 1.00 43.75 190 ASP A O 1
ATOM 1529 N N . ASP A 1 191 ? 21.690 -3.658 -7.443 1.00 41.31 191 ASP A N 1
ATOM 1530 C CA . ASP A 1 191 ? 21.362 -4.990 -6.948 1.00 41.31 191 ASP A CA 1
ATOM 1531 C C . ASP A 1 191 ? 22.656 -5.775 -6.652 1.00 41.31 191 ASP A C 1
ATOM 1533 O O . ASP A 1 191 ? 22.663 -7.003 -6.562 1.00 41.31 191 ASP A O 1
ATOM 1537 N N . ASP A 1 192 ? 23.748 -5.060 -6.354 1.00 41.62 192 ASP A N 1
ATOM 1538 C CA . ASP A 1 192 ? 24.850 -5.553 -5.524 1.00 41.62 192 ASP A CA 1
ATOM 1539 C C . ASP A 1 192 ? 24.403 -5.642 -4.048 1.00 41.62 192 ASP A C 1
ATOM 1541 O O . ASP A 1 192 ? 25.038 -5.164 -3.109 1.00 41.62 192 ASP A O 1
ATOM 1545 N N . ARG A 1 193 ? 23.294 -6.351 -3.817 1.00 41.69 193 ARG A N 1
ATOM 1546 C CA . ARG A 1 193 ? 23.091 -7.145 -2.602 1.00 41.69 193 ARG A CA 1
ATOM 1547 C C . ARG A 1 193 ? 23.384 -8.599 -2.916 1.00 41.69 193 ARG A C 1
ATOM 1549 O O . ARG A 1 193 ? 22.580 -9.496 -2.666 1.00 41.69 193 ARG A O 1
ATOM 1556 N N . ASN A 1 194 ? 24.591 -8.840 -3.411 1.00 35.94 194 ASN A N 1
ATOM 1557 C CA . ASN A 1 194 ? 25.217 -10.137 -3.250 1.00 35.94 194 ASN A CA 1
ATOM 1558 C C . ASN A 1 194 ? 25.801 -10.194 -1.830 1.00 35.94 194 ASN A C 1
ATOM 1560 O O . ASN A 1 194 ? 27.005 -10.106 -1.616 1.00 35.94 194 ASN A O 1
ATOM 1564 N N . ASP A 1 195 ? 24.911 -10.292 -0.843 1.00 41.38 195 ASP A N 1
ATOM 1565 C CA . ASP A 1 195 ? 25.285 -10.695 0.506 1.00 41.38 195 ASP A CA 1
ATOM 1566 C C . ASP A 1 195 ? 25.586 -12.200 0.439 1.00 41.38 195 ASP A C 1
ATOM 1568 O O . ASP A 1 195 ? 24.670 -13.031 0.441 1.00 41.38 195 ASP A O 1
ATOM 1572 N N . SER A 1 196 ? 26.859 -12.559 0.231 1.00 34.75 196 SER A N 1
ATOM 1573 C CA . SER A 1 196 ? 27.547 -13.772 0.731 1.00 34.75 196 SER A CA 1
ATOM 1574 C C . SER A 1 196 ? 29.004 -13.823 0.288 1.00 34.75 196 SER A C 1
ATOM 1576 O O . SER A 1 196 ? 29.231 -13.871 -0.942 1.00 34.75 196 SER A O 1
#

Sequence (196 aa):
MEATRPIPMDPRDEELNELFEQAGDELPISPVDVDDEVDAERHMESLERLEHDLRKLRNHREAMIRRATDWYETQSRTLERRKLWHFESLKFYLHLLGKKSLKLIGGTLKVTAGRESMKMVDAEGNEVKDPAVFIAWAKANKRDDLICTKIVEEPDIKAIKKSGIMPPGIKVVTGESKFSIKLSGSLEDDDDRNDS